Protein AF-A0A967N2H3-F1 (afdb_monomer_lite)

Sequence (321 aa):
SRQEQAAREKEFLSDPNLVSCELEKATISKLDLEKKHRPTFIRRTGRDNREDVKEGEISLANRPFKILLGERPEREFYLHDIEKGFGPYWWGSWSLYSYHMIDDTYYQFATLKGDSKVGARPYKGELGVFRAGKGNRQLEKTEFKGSLKQAGAVAVPVGTFKERSPEAVSECKVPVGDYTPYLLYVTYDNLNICISNNYHTNAQGQSEDEKQTVYGITIRKDQPYVLDFSSKPAVVFDKPGKDKTTFKRVDEIKIAAVLVDPKLDIMIRRLYDTSVKIDREYKDENGKVIDTVKVNKSLDPNVVITRADGQIVAEGVMPFG

Secondary structure (DSSP, 8-state):
-HHHHHHHHHHHHT-TT-EEEE-EEEEGGG----TTT--HHHHHHHHTT--EEEEEEEEETTEEEEEEE-S-TTTSEEEEETTTTB---STTTT-TTSPEEETTEEEEEEEETTTTEEEEEE--S-EEEEEE--TT---S-EEEEEEEEEGGG-EEEESEEETTEEEPBSEEEEESEEEEEEEEEEEETTEEEEEEE--S--TT---GGGPPPP--EEE-SSS-EEE---SPPEEEEPPPPTT-----TT------EEEEETTTTEEEEEEEEEEEEEEEEEE-TTS-EEEEEEEEEE-PPEEEEE-TTS-EEEEEESSB-

Foldseek 3Di:
DVVVVVVVVVVLVPDPQKWKWFWDKDFLVPDPADPVQDDVVSVVCVVVVHGIWIWTWIADPNFIWIWTGHPQLLAQIWTQGPVLRHTADAQRNRHQQAFDDDQNWTKHWDADPVNRMIMIGTDPAAKFKEFEAALPDPFPDKWKWGWKAAPPSYIYTDAHDDRRGHDIDRMDIDGFHFTWACWMWIDGPQKIKIKHAQCFQAPVRDGNVRDDGFSLQGGDRPDYGYDHLNADKDKDKGDPDPVPPDDDPPDDDAIWIFIARRNRNMTIDQIFRNVDWDWDFDADPVRHGPDIDTDTDGPFDKDFDADPVGHTPDIDGPRGD

Radius of gyration: 22.39 Å; chains: 1; bounding box: 58×50×64 Å

pLDDT: mean 91.22, std 7.37, range [58.91, 98.5]

Structure (mmCIF, N/CA/C/O backbone):
data_AF-A0A967N2H3-F1
#
_entry.id   AF-A0A967N2H3-F1
#
loop_
_atom_site.group_PDB
_atom_site.id
_atom_site.type_symbol
_atom_site.label_atom_id
_atom_site.label_alt_id
_atom_site.label_comp_id
_atom_site.label_asym_id
_atom_site.label_entity_id
_atom_site.label_seq_id
_atom_site.pdbx_PDB_ins_code
_atom_site.Cartn_x
_atom_site.Cartn_y
_atom_site.Cartn_z
_atom_site.occupancy
_atom_site.B_iso_or_equiv
_atom_site.auth_seq_id
_atom_site.auth_comp_id
_atom_site.auth_asym_id
_atom_site.auth_atom_id
_atom_site.pdbx_PDB_model_num
ATOM 1 N N . SER A 1 1 ? -25.993 1.384 -6.101 1.00 61.91 1 SER A N 1
ATOM 2 C CA . SER A 1 1 ? -27.193 2.254 -6.125 1.00 61.91 1 SER A CA 1
ATOM 3 C C . SER A 1 1 ? -27.326 3.003 -4.796 1.00 61.91 1 SER A C 1
ATOM 5 O O . SER A 1 1 ? -26.702 2.606 -3.818 1.00 61.91 1 SER A O 1
ATOM 7 N N . ARG A 1 2 ? -28.135 4.075 -4.711 1.00 67.31 2 ARG A N 1
ATOM 8 C CA . ARG A 1 2 ? -28.372 4.812 -3.443 1.00 67.31 2 ARG A CA 1
ATOM 9 C C . ARG A 1 2 ? -28.960 3.915 -2.339 1.00 67.31 2 ARG A C 1
ATOM 11 O O . ARG A 1 2 ? -28.677 4.115 -1.165 1.00 67.31 2 ARG A O 1
ATOM 18 N N . GLN A 1 3 ? -29.734 2.899 -2.728 1.00 65.38 3 GLN A N 1
ATOM 19 C CA . GLN A 1 3 ? -30.301 1.899 -1.817 1.00 65.38 3 GLN A CA 1
ATOM 20 C C . GLN A 1 3 ? -29.234 0.970 -1.220 1.00 65.38 3 GLN A C 1
ATOM 22 O O . GLN A 1 3 ? -29.271 0.698 -0.026 1.00 65.38 3 GLN A O 1
ATOM 27 N N . GLU A 1 4 ? -28.247 0.538 -2.010 1.00 69.94 4 GLU A N 1
ATOM 28 C CA . GLU A 1 4 ? -27.125 -0.270 -1.504 1.00 69.94 4 GLU A CA 1
ATOM 29 C C . GLU A 1 4 ? -26.256 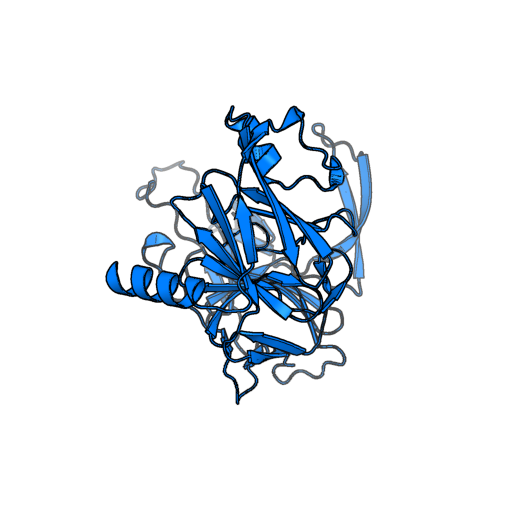0.507 -0.511 1.00 69.94 4 GLU A C 1
ATOM 31 O O . GLU A 1 4 ? -25.793 -0.056 0.476 1.00 69.94 4 GLU A O 1
ATOM 36 N N . GLN A 1 5 ? -26.055 1.808 -0.742 1.00 68.00 5 GLN A N 1
ATOM 37 C CA . GLN A 1 5 ? -25.299 2.660 0.176 1.00 68.00 5 GLN A CA 1
ATOM 38 C C . GLN A 1 5 ? -26.019 2.811 1.523 1.00 68.00 5 GLN A C 1
ATOM 40 O O . GLN A 1 5 ? -25.397 2.633 2.566 1.00 68.00 5 GLN A O 1
ATOM 45 N N . ALA A 1 6 ? -27.336 3.041 1.504 1.00 75.00 6 ALA A N 1
ATOM 46 C CA . ALA A 1 6 ? -28.148 3.119 2.719 1.00 75.00 6 ALA A CA 1
ATOM 47 C C . ALA A 1 6 ? -28.205 1.781 3.481 1.00 75.00 6 ALA A C 1
ATOM 49 O O . ALA A 1 6 ? -28.175 1.762 4.710 1.00 75.00 6 ALA A O 1
ATOM 50 N N . ALA A 1 7 ? -28.257 0.652 2.766 1.00 80.31 7 ALA A N 1
ATOM 51 C CA . ALA A 1 7 ? -28.213 -0.672 3.382 1.00 80.31 7 ALA A CA 1
ATOM 52 C C . ALA A 1 7 ? -26.865 -0.935 4.075 1.00 80.31 7 ALA A C 1
ATOM 54 O O . ALA A 1 7 ? -26.852 -1.388 5.218 1.00 80.31 7 ALA A O 1
ATOM 55 N N . ARG A 1 8 ? -25.746 -0.588 3.422 1.00 78.75 8 ARG A N 1
ATOM 56 C CA . ARG A 1 8 ? -24.396 -0.698 4.002 1.00 78.75 8 ARG A CA 1
ATOM 57 C C . ARG A 1 8 ? -24.217 0.191 5.227 1.00 78.75 8 ARG A C 1
ATOM 59 O O . ARG A 1 8 ? -23.629 -0.248 6.206 1.00 78.75 8 ARG A O 1
ATOM 66 N N . GLU A 1 9 ? -24.738 1.415 5.196 1.00 81.19 9 GLU A N 1
ATOM 67 C CA . GLU A 1 9 ? -24.701 2.313 6.354 1.00 81.19 9 GLU A CA 1
ATOM 68 C C . GLU A 1 9 ? -25.522 1.750 7.521 1.00 81.19 9 GLU A C 1
ATOM 70 O O . GLU A 1 9 ? -25.037 1.702 8.648 1.00 81.19 9 GLU A O 1
ATOM 75 N N . LYS A 1 10 ? -26.733 1.242 7.259 1.00 86.12 10 LYS A N 1
ATOM 76 C CA . LYS A 1 10 ? -27.569 0.607 8.289 1.00 86.12 10 LYS A CA 1
ATOM 77 C C . LYS A 1 10 ? -26.892 -0.622 8.899 1.00 86.12 10 LYS A C 1
ATOM 79 O O . LYS A 1 10 ? -26.923 -0.792 10.114 1.00 86.12 10 LYS A O 1
ATOM 84 N N . GLU A 1 11 ? -26.279 -1.462 8.070 1.00 88.88 11 GLU A N 1
ATOM 85 C CA . GLU A 1 11 ? -25.503 -2.618 8.522 1.00 88.88 11 GLU A CA 1
ATOM 86 C C . GLU A 1 11 ? -24.305 -2.180 9.379 1.00 88.88 11 GLU A C 1
ATOM 88 O O . GLU A 1 11 ? -24.091 -2.730 10.460 1.00 88.88 11 GLU A O 1
ATOM 93 N N . PHE A 1 12 ? -23.567 -1.153 8.944 1.00 90.69 12 PHE A N 1
ATOM 94 C CA . PHE A 1 12 ? -22.448 -0.569 9.685 1.00 90.69 12 PHE A CA 1
ATOM 95 C C . PHE A 1 12 ? -22.871 -0.064 11.066 1.00 90.69 12 PHE A C 1
ATOM 97 O O . PHE A 1 12 ? -22.235 -0.385 12.067 1.00 90.69 12 PHE A O 1
ATOM 104 N N . LEU A 1 13 ? -23.984 0.670 11.118 1.00 91.25 13 LEU A N 1
ATOM 105 C CA . LEU A 1 13 ? -24.550 1.241 12.339 1.00 91.25 13 LEU A CA 1
ATOM 106 C C . LEU A 1 13 ? -25.137 0.199 13.299 1.00 91.25 13 LEU A C 1
ATOM 108 O O . LEU A 1 13 ? -25.256 0.473 14.489 1.00 91.25 13 LEU A O 1
ATOM 112 N N . SER A 1 14 ? -25.513 -0.979 12.799 1.00 92.38 14 SER A N 1
ATOM 113 C CA . SER A 1 14 ? -26.083 -2.058 13.618 1.00 92.38 14 SER A CA 1
ATOM 114 C C . SER A 1 14 ? -25.042 -2.899 14.363 1.00 92.38 14 SER A C 1
ATOM 116 O O . SER A 1 14 ? -25.406 -3.809 15.107 1.00 92.38 14 SER A O 1
ATOM 118 N N . ASP A 1 15 ? -23.750 -2.633 14.156 1.00 94.00 15 ASP A N 1
ATOM 119 C CA . ASP A 1 15 ? -22.685 -3.419 14.764 1.00 94.00 15 ASP A CA 1
ATOM 120 C C . ASP A 1 15 ? -22.555 -3.136 16.273 1.00 94.00 15 ASP A C 1
ATOM 122 O O . ASP A 1 15 ? -22.301 -1.992 16.646 1.00 94.00 15 ASP A O 1
ATOM 126 N N . PRO A 1 16 ? -22.658 -4.144 17.161 1.00 94.56 16 PRO A N 1
ATOM 127 C CA . PRO A 1 16 ? -22.489 -3.934 18.602 1.00 94.56 16 PRO A CA 1
ATOM 128 C C . PRO A 1 16 ? -21.066 -3.514 18.999 1.00 94.56 16 PRO A C 1
ATOM 130 O O . PRO A 1 16 ? -20.882 -2.952 20.073 1.00 94.56 16 PRO A O 1
ATOM 133 N N . ASN A 1 17 ? -20.069 -3.769 18.144 1.00 95.38 17 ASN A N 1
ATOM 134 C CA . ASN A 1 17 ? -18.677 -3.364 18.353 1.00 95.38 17 ASN A CA 1
ATOM 135 C C . ASN A 1 17 ? -18.342 -2.056 17.620 1.00 95.38 17 ASN A C 1
ATOM 137 O O . ASN A 1 17 ? -17.165 -1.726 17.453 1.00 95.38 17 ASN A O 1
ATOM 141 N N . LEU A 1 18 ? -19.357 -1.338 17.129 1.00 97.00 18 LEU A N 1
ATOM 142 C CA . LEU A 1 18 ? -19.179 -0.001 16.591 1.00 97.00 18 LEU A CA 1
ATOM 143 C C . LEU A 1 18 ? -18.769 0.944 17.718 1.00 97.00 18 LEU A C 1
ATOM 145 O O . LEU A 1 18 ? -19.502 1.148 18.683 1.00 97.00 18 LEU A O 1
ATOM 149 N N . VAL A 1 19 ? -17.633 1.594 17.528 1.00 97.62 19 VAL A N 1
ATOM 150 C CA . VAL A 1 19 ? -17.253 2.779 18.290 1.00 97.62 19 VAL A CA 1
ATOM 151 C C . VAL A 1 19 ? -17.311 3.991 17.375 1.00 97.62 19 VAL A C 1
ATOM 153 O O . VAL A 1 19 ? -17.166 3.880 16.156 1.00 97.62 19 VAL A O 1
ATOM 156 N N . SER A 1 20 ? -17.552 5.167 17.941 1.00 97.25 20 SER A N 1
ATOM 157 C CA . SER A 1 20 ? -17.585 6.402 17.163 1.00 97.25 20 SER A CA 1
ATOM 158 C C . SER A 1 20 ? -17.064 7.573 17.968 1.00 97.25 20 SER A C 1
ATOM 160 O O . SER A 1 20 ? -17.217 7.587 19.188 1.00 97.25 20 SER A O 1
ATOM 162 N N . CYS A 1 21 ? -16.535 8.568 17.272 1.00 97.75 21 CYS A N 1
ATOM 163 C CA . CYS A 1 21 ? -16.158 9.848 17.847 1.00 97.75 21 CYS A CA 1
ATOM 164 C C . CYS A 1 21 ? -16.853 10.997 17.116 1.00 97.75 21 CYS A C 1
ATOM 166 O O . CYS A 1 21 ? -17.189 10.887 15.931 1.00 97.75 21 CYS A O 1
ATOM 168 N N . GLU A 1 22 ? -17.090 12.089 17.842 1.00 97.69 22 GLU A N 1
ATOM 169 C CA . GLU A 1 22 ? -17.417 13.373 17.225 1.00 97.69 22 GLU A CA 1
ATOM 170 C C . GLU A 1 22 ? -16.156 13.961 16.604 1.00 97.69 22 GLU A C 1
ATOM 172 O O . GLU A 1 22 ? -15.044 13.758 17.098 1.00 97.69 22 GLU A O 1
ATOM 177 N N . LEU A 1 23 ? -16.353 14.683 15.511 1.00 97.44 23 LEU A N 1
ATOM 178 C CA . LEU A 1 23 ? -15.312 15.443 14.860 1.00 97.44 23 LEU A CA 1
ATOM 179 C C . LEU A 1 23 ? -15.508 16.931 15.124 1.00 97.44 23 LEU A C 1
ATOM 181 O O . LEU A 1 23 ? -16.544 17.506 14.786 1.00 97.44 23 LEU A O 1
ATOM 185 N N . GLU A 1 24 ? -14.469 17.566 15.639 1.00 96.38 24 GLU A N 1
ATOM 186 C CA . GLU A 1 24 ? -14.410 19.001 15.860 1.00 96.38 24 GLU A CA 1
ATOM 187 C C . GLU A 1 24 ? -13.468 19.664 14.863 1.00 96.38 24 GLU A C 1
ATOM 189 O O . GLU A 1 24 ? -12.577 19.044 14.284 1.00 96.38 24 GLU A O 1
ATOM 194 N N . LYS A 1 25 ? -13.683 20.955 14.631 1.00 96.06 25 LYS A N 1
ATOM 195 C CA . LYS A 1 25 ? -12.820 21.745 13.762 1.00 96.06 25 LYS A CA 1
ATOM 196 C C . LYS A 1 25 ? -11.489 22.013 14.470 1.00 96.06 25 LYS A C 1
ATOM 198 O O . LYS A 1 25 ? -11.475 22.622 15.534 1.00 96.06 25 LYS A O 1
ATOM 203 N N . ALA A 1 26 ? -10.383 21.659 13.826 1.00 94.69 26 ALA A N 1
ATOM 204 C CA . ALA A 1 26 ? -9.031 21.884 14.316 1.00 94.69 26 ALA A CA 1
ATOM 205 C C . ALA A 1 26 ? -8.178 22.639 13.296 1.00 94.69 26 ALA A C 1
ATOM 207 O O . ALA A 1 26 ? -8.142 22.307 12.111 1.00 94.69 26 ALA A O 1
ATOM 208 N N . THR A 1 27 ? -7.440 23.638 13.774 1.00 93.50 27 THR A N 1
ATOM 209 C CA . THR A 1 27 ? -6.508 24.405 12.943 1.00 93.50 27 THR A CA 1
ATOM 210 C C . THR A 1 27 ? -5.179 23.662 12.825 1.00 93.50 27 THR A C 1
ATOM 212 O O . THR A 1 27 ? -4.568 23.296 13.829 1.00 93.50 27 THR A O 1
ATOM 215 N N . ILE A 1 28 ? -4.671 23.501 11.601 1.00 90.88 28 ILE A N 1
ATOM 216 C CA . ILE A 1 28 ? -3.455 22.734 11.280 1.00 90.88 28 ILE A CA 1
ATOM 217 C C . ILE A 1 28 ? -2.231 23.183 12.090 1.00 90.88 28 ILE A C 1
ATOM 219 O O . ILE A 1 28 ? -1.395 22.358 12.466 1.00 90.88 28 ILE A O 1
ATOM 223 N N . SER A 1 29 ? -2.100 24.484 12.360 1.00 88.56 29 SER A N 1
ATOM 224 C CA . SER A 1 29 ? -0.987 25.049 13.134 1.00 88.56 29 SER A CA 1
ATOM 225 C C . SER A 1 29 ? -0.998 24.643 14.610 1.00 88.56 29 SER A C 1
ATOM 227 O O . SER A 1 29 ? 0.057 24.668 15.240 1.00 88.56 29 SER A O 1
ATOM 229 N N . LYS A 1 30 ? -2.160 24.241 15.138 1.00 91.12 30 LYS A N 1
ATOM 230 C CA . LYS A 1 30 ? -2.370 23.817 16.529 1.00 91.12 30 LYS A CA 1
ATOM 231 C C . LYS A 1 30 ? -2.353 22.299 16.707 1.00 91.12 30 LYS A C 1
ATOM 233 O O . LYS A 1 30 ? -2.411 21.831 17.838 1.00 91.12 30 LYS A O 1
ATOM 238 N N . LEU A 1 31 ? -2.271 21.533 15.616 1.00 90.12 31 LEU A N 1
ATOM 239 C CA . LEU A 1 31 ? -2.201 20.078 15.690 1.00 90.12 31 LEU A CA 1
ATOM 240 C C . LEU A 1 31 ? -0.903 19.649 16.374 1.00 90.12 31 LEU A C 1
ATOM 242 O O . LEU A 1 31 ? 0.194 19.857 15.841 1.00 90.12 31 LEU A O 1
ATOM 246 N N . ASP A 1 32 ? -1.054 18.992 17.518 1.00 86.75 32 ASP A N 1
ATOM 247 C CA . ASP A 1 32 ? 0.040 18.356 18.242 1.00 86.75 32 ASP A CA 1
ATOM 248 C C . ASP A 1 32 ? 0.454 17.057 17.535 1.00 86.75 32 ASP A C 1
ATOM 250 O O . ASP A 1 32 ? -0.016 15.961 17.838 1.00 86.75 32 ASP A O 1
ATOM 254 N N . LEU A 1 33 ? 1.248 17.219 16.474 1.00 84.38 33 LEU A N 1
ATOM 255 C CA . LEU A 1 33 ? 1.827 16.142 15.678 1.00 84.38 33 LEU A CA 1
ATOM 256 C C . LEU A 1 33 ? 3.284 16.464 15.387 1.00 84.38 33 LEU A C 1
ATOM 258 O O . LEU A 1 33 ? 3.603 17.518 14.815 1.00 84.38 33 LEU A O 1
ATOM 262 N N . GLU A 1 34 ? 4.162 15.503 15.658 1.00 82.62 34 GLU A N 1
ATOM 263 C CA . GLU A 1 34 ? 5.568 15.620 15.302 1.00 82.62 34 GLU A CA 1
ATOM 264 C C . GLU A 1 34 ? 5.745 15.896 13.802 1.00 82.62 34 GLU A C 1
ATOM 266 O O . GLU A 1 34 ? 5.190 15.206 12.939 1.00 82.62 34 GLU A O 1
ATOM 271 N N . LYS A 1 35 ? 6.579 16.888 13.459 1.00 80.88 35 LYS A N 1
ATOM 272 C CA . LYS A 1 35 ? 6.786 17.319 12.062 1.00 80.88 35 LYS A CA 1
ATOM 273 C C . LYS A 1 35 ? 7.189 16.167 11.131 1.00 80.88 35 LYS A C 1
ATOM 275 O O . LYS A 1 35 ? 6.743 16.144 9.985 1.00 80.88 35 LYS A O 1
ATOM 280 N N . LYS A 1 36 ? 7.991 15.208 11.614 1.00 81.88 36 LYS A N 1
ATOM 281 C CA . LYS A 1 36 ? 8.441 14.027 10.846 1.00 81.88 36 LYS A CA 1
ATOM 282 C C . LYS A 1 36 ? 7.341 12.979 10.611 1.00 81.88 36 LYS A C 1
ATOM 284 O O . LYS A 1 36 ? 7.449 12.183 9.679 1.00 81.88 36 LYS A O 1
ATOM 289 N N . HIS A 1 37 ? 6.284 12.981 11.423 1.00 81.50 37 HIS A N 1
ATOM 290 C CA . HIS A 1 37 ? 5.171 12.027 11.347 1.00 81.50 37 HIS A CA 1
ATOM 291 C C . HIS A 1 37 ? 3.866 12.663 10.863 1.00 81.50 37 HIS A C 1
ATOM 293 O O . HIS A 1 37 ? 2.858 11.976 10.721 1.00 81.50 37 HIS A O 1
ATOM 299 N N . ARG A 1 38 ? 3.889 13.957 10.537 1.00 86.38 38 ARG A N 1
ATOM 300 C CA . ARG A 1 38 ? 2.737 14.664 9.987 1.00 86.38 38 ARG A CA 1
ATOM 301 C C . ARG A 1 38 ? 2.321 14.053 8.637 1.00 86.38 38 ARG A C 1
ATOM 303 O O . ARG A 1 38 ? 3.162 13.949 7.736 1.00 86.38 38 ARG A O 1
ATOM 310 N N . PRO A 1 39 ? 1.043 13.673 8.457 1.00 87.94 39 PRO A N 1
ATOM 311 C CA . PRO A 1 39 ? 0.583 13.067 7.215 1.00 87.94 39 PRO A CA 1
ATOM 312 C C . PRO A 1 39 ? 0.685 14.059 6.051 1.00 87.94 39 PRO A C 1
ATOM 314 O O . PRO A 1 39 ? 0.545 15.275 6.204 1.00 87.94 39 PRO A O 1
ATOM 317 N N . THR A 1 40 ? 0.937 13.536 4.852 1.00 86.25 40 THR A N 1
ATOM 318 C CA . THR A 1 40 ? 1.221 14.354 3.664 1.00 86.25 40 THR A CA 1
ATOM 319 C C . THR A 1 40 ? 0.048 15.234 3.251 1.00 86.25 40 THR A C 1
ATOM 321 O O . THR A 1 40 ? 0.279 16.313 2.707 1.00 86.25 40 THR A O 1
ATOM 324 N N . PHE A 1 41 ? -1.201 14.829 3.517 1.00 90.19 41 PHE A N 1
ATOM 325 C CA . PHE A 1 41 ? -2.351 15.673 3.199 1.00 90.19 41 PHE A CA 1
ATOM 326 C C . PHE A 1 41 ? -2.374 16.958 4.015 1.00 90.19 41 PHE A C 1
ATOM 328 O O . PHE A 1 41 ? -2.617 17.985 3.415 1.00 90.19 41 PHE A O 1
ATOM 335 N N . ILE A 1 42 ? -1.961 16.961 5.283 1.00 89.44 42 ILE A N 1
ATOM 336 C CA . ILE A 1 42 ? -1.878 18.198 6.076 1.00 89.44 42 ILE A CA 1
ATOM 337 C C . ILE A 1 42 ? -0.919 19.208 5.427 1.00 89.44 42 ILE A C 1
ATOM 339 O O . ILE A 1 42 ? -1.177 20.409 5.411 1.00 89.44 42 ILE A O 1
ATOM 343 N N . ARG A 1 43 ? 0.178 18.727 4.822 1.00 83.50 43 ARG A N 1
ATOM 344 C CA . ARG A 1 43 ? 1.097 19.585 4.053 1.00 83.50 43 ARG A CA 1
ATOM 345 C C . ARG A 1 43 ? 0.472 20.098 2.751 1.00 83.50 43 ARG A C 1
ATOM 347 O O . ARG A 1 43 ? 0.836 21.184 2.319 1.00 83.50 43 ARG A O 1
ATOM 354 N N . ARG A 1 44 ? -0.415 19.322 2.114 1.00 85.12 44 ARG A N 1
ATOM 355 C CA . ARG A 1 44 ? -1.140 19.716 0.891 1.00 85.12 44 ARG A CA 1
ATOM 356 C C . ARG A 1 44 ? -2.257 20.708 1.203 1.00 85.12 44 ARG A C 1
ATOM 358 O O . ARG A 1 44 ? -2.295 21.750 0.575 1.00 85.12 44 ARG A O 1
ATOM 365 N N . THR A 1 45 ? -3.054 20.449 2.235 1.00 83.81 45 THR A N 1
ATOM 366 C CA . THR A 1 45 ? -4.110 21.336 2.734 1.00 83.81 45 THR A CA 1
ATOM 367 C C . THR A 1 45 ? -3.568 22.746 2.979 1.00 83.81 45 THR A C 1
ATOM 369 O O . THR A 1 45 ? -4.118 23.702 2.446 1.00 83.81 45 THR A O 1
ATOM 372 N N . GLY A 1 46 ? -2.403 22.872 3.630 1.00 77.31 46 GLY A N 1
ATOM 373 C CA . GLY A 1 46 ? -1.750 24.174 3.804 1.00 77.31 46 GLY A CA 1
ATOM 374 C C . GLY A 1 46 ? -1.271 24.846 2.504 1.00 77.31 46 GLY A C 1
ATOM 375 O O . GLY A 1 46 ? -1.243 26.068 2.438 1.00 77.31 46 GLY A O 1
ATOM 376 N N . ARG A 1 47 ? -0.915 24.087 1.454 1.00 79.44 47 ARG A N 1
ATOM 377 C CA . ARG A 1 47 ? -0.594 24.648 0.121 1.00 79.44 47 ARG A CA 1
ATOM 378 C C . ARG A 1 47 ? -1.841 25.103 -0.633 1.00 79.44 47 ARG A C 1
ATOM 380 O O . ARG A 1 47 ? -1.754 26.029 -1.427 1.00 79.44 47 ARG A O 1
ATOM 387 N N . ASP A 1 48 ? -2.976 24.467 -0.362 1.00 84.81 48 ASP A N 1
ATOM 388 C CA . ASP A 1 48 ? -4.279 24.826 -0.922 1.00 84.81 48 ASP A CA 1
ATOM 389 C C . ASP A 1 48 ? -4.922 26.016 -0.177 1.00 84.81 48 ASP A C 1
ATOM 391 O O . ASP A 1 48 ? -6.106 26.285 -0.365 1.00 84.81 48 ASP A O 1
ATOM 395 N N . ASN A 1 49 ? -4.176 26.706 0.700 1.00 82.50 49 ASN A N 1
ATOM 396 C CA . ASN A 1 49 ? -4.663 27.772 1.587 1.00 82.50 49 ASN A CA 1
ATOM 397 C C . ASN A 1 49 ? -5.846 27.352 2.480 1.00 82.50 49 ASN A C 1
ATOM 399 O O . ASN A 1 49 ? -6.646 28.185 2.902 1.00 82.50 49 ASN A O 1
ATOM 403 N N . ARG A 1 50 ? -5.961 26.054 2.783 1.00 88.44 50 ARG A N 1
ATOM 404 C CA . ARG A 1 50 ? -6.896 25.529 3.780 1.00 88.44 50 ARG A CA 1
ATOM 405 C C . ARG A 1 50 ? -6.158 25.409 5.113 1.00 88.44 50 ARG A C 1
ATOM 407 O O . ARG A 1 50 ? -5.104 24.778 5.194 1.00 88.44 50 ARG A O 1
ATOM 414 N N . GLU A 1 51 ? -6.711 26.011 6.159 1.00 89.75 51 GLU A N 1
ATOM 415 C CA . GLU A 1 51 ? -6.075 26.056 7.487 1.00 89.75 51 GLU A CA 1
ATOM 416 C C . GLU A 1 51 ? -6.649 25.038 8.469 1.00 89.75 51 GLU A C 1
ATOM 418 O O . GLU A 1 51 ? -6.047 24.776 9.512 1.00 89.75 51 GLU A O 1
ATOM 423 N N . ASP A 1 52 ? -7.788 24.444 8.127 1.00 92.75 52 ASP A N 1
ATOM 424 C CA . ASP A 1 52 ? -8.583 23.646 9.042 1.00 92.75 52 ASP A CA 1
ATOM 425 C C . ASP A 1 52 ? -8.756 22.212 8.549 1.00 92.75 52 ASP A C 1
ATOM 427 O O . ASP A 1 52 ? -8.858 21.932 7.353 1.00 92.75 52 ASP A O 1
ATOM 431 N N . VAL A 1 53 ? -8.819 21.303 9.512 1.00 94.81 53 VAL A N 1
ATOM 432 C CA . VAL A 1 53 ? -9.233 19.913 9.349 1.00 94.81 53 VAL A CA 1
ATOM 433 C C . VAL A 1 53 ? -10.233 19.569 10.443 1.00 94.81 53 VAL A C 1
ATOM 435 O O . VAL A 1 53 ? -10.486 20.360 11.349 1.00 94.81 53 VAL A O 1
ATOM 438 N N . LYS A 1 54 ? -10.820 18.384 10.360 1.00 96.00 54 LYS A N 1
ATOM 439 C CA . LYS A 1 54 ? -11.608 17.812 11.442 1.00 96.00 54 LYS A CA 1
ATOM 440 C C . LYS A 1 54 ? -10.734 16.883 12.276 1.00 96.00 54 LYS A C 1
ATOM 442 O O . LYS A 1 54 ? -9.969 16.110 11.698 1.00 96.00 54 LYS A O 1
ATOM 447 N N . GLU A 1 55 ? -10.856 16.926 13.596 1.00 96.81 55 GLU A N 1
ATOM 448 C CA . GLU A 1 55 ? -10.187 15.993 14.502 1.00 96.81 55 GLU A CA 1
ATOM 449 C C . GLU A 1 55 ? -11.147 15.385 15.522 1.00 96.81 55 GLU A C 1
ATOM 451 O O . GLU A 1 55 ? -12.164 15.980 15.860 1.00 96.81 55 GLU A O 1
ATOM 456 N N . GLY A 1 56 ? -10.823 14.194 16.011 1.00 97.31 56 GLY A N 1
ATOM 457 C CA . GLY A 1 56 ? -11.558 13.537 17.087 1.00 97.31 56 GLY A CA 1
ATOM 458 C C . GLY A 1 56 ? -10.746 12.391 17.675 1.00 97.31 56 GLY A C 1
ATOM 459 O O . GLY A 1 56 ? -9.798 11.917 17.050 1.00 97.31 56 GLY A O 1
ATOM 460 N N . GLU A 1 57 ? -11.112 11.928 18.865 1.00 98.06 57 GLU A N 1
ATOM 461 C CA . GLU A 1 57 ? -10.447 10.802 19.528 1.00 98.06 57 GLU A CA 1
ATOM 462 C C . GLU A 1 57 ? -11.366 9.581 19.575 1.00 98.06 57 GLU A C 1
ATOM 464 O O . GLU A 1 57 ? -12.539 9.691 19.922 1.00 98.06 57 GLU A O 1
ATOM 469 N N . ILE A 1 58 ? -10.838 8.413 19.212 1.00 98.12 58 ILE A N 1
ATOM 470 C CA . ILE A 1 58 ? -11.561 7.142 19.200 1.00 98.12 58 ILE A CA 1
ATOM 471 C C . ILE A 1 58 ? -10.736 6.063 19.900 1.00 98.12 58 ILE A C 1
ATOM 473 O O . ILE A 1 58 ? -9.527 5.973 19.701 1.00 98.12 58 ILE A O 1
ATOM 477 N N . SER A 1 59 ? -11.375 5.209 20.696 1.00 97.81 59 SER A N 1
ATOM 478 C CA . SER A 1 59 ? -10.703 4.066 21.323 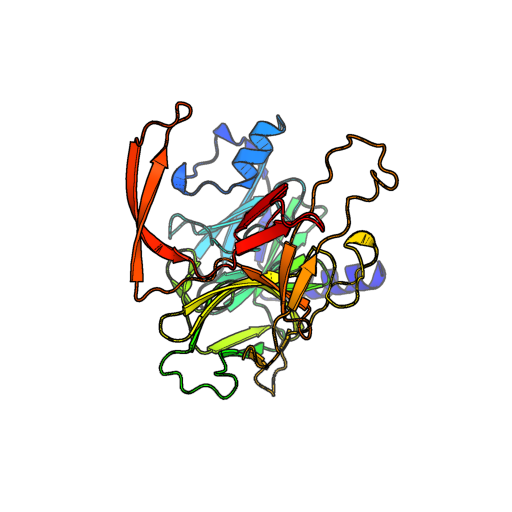1.00 97.81 59 SER A CA 1
ATOM 479 C C . SER A 1 59 ? -10.889 2.809 20.476 1.00 97.81 59 SER A C 1
ATOM 481 O O . SER A 1 59 ? -12.018 2.391 20.228 1.00 97.81 59 SER A O 1
ATOM 483 N N . LEU A 1 60 ? -9.791 2.189 20.042 1.00 97.06 60 LEU A N 1
ATOM 484 C CA . LEU A 1 60 ? -9.780 0.943 19.264 1.00 97.06 60 LEU A CA 1
ATOM 485 C C . LEU A 1 60 ? -8.771 -0.017 19.885 1.00 97.06 60 LEU A C 1
ATOM 487 O O . LEU A 1 60 ? -7.750 0.429 20.393 1.00 97.06 60 LEU A O 1
ATOM 491 N N . ALA A 1 61 ? -9.034 -1.326 19.864 1.00 94.69 61 ALA A N 1
ATOM 492 C CA . ALA A 1 61 ? -8.119 -2.323 20.439 1.00 94.69 61 ALA A CA 1
ATOM 493 C C . ALA A 1 61 ? -7.604 -1.953 21.857 1.00 94.69 61 ALA A C 1
ATOM 495 O O . ALA A 1 61 ? -6.435 -2.151 22.174 1.00 94.69 61 ALA A O 1
ATOM 496 N N . ASN A 1 62 ? -8.484 -1.392 22.698 1.00 94.62 62 ASN A N 1
ATOM 497 C CA . ASN A 1 62 ? -8.191 -0.919 24.059 1.00 94.62 62 ASN A CA 1
ATOM 498 C C . ASN A 1 62 ? -7.157 0.219 24.177 1.00 94.62 62 ASN A C 1
ATOM 500 O O . ASN A 1 62 ? -6.610 0.404 25.260 1.00 94.62 62 ASN A O 1
ATOM 504 N N . ARG A 1 63 ? -6.918 1.002 23.116 1.00 96.50 63 ARG A N 1
ATOM 505 C CA . ARG A 1 63 ? -6.045 2.185 23.162 1.00 96.50 63 ARG A CA 1
ATOM 506 C C . ARG A 1 63 ? -6.607 3.390 22.395 1.00 96.50 63 ARG A C 1
ATOM 508 O O . ARG A 1 63 ? -7.436 3.204 21.495 1.00 96.50 63 ARG A O 1
ATOM 515 N N . PRO A 1 64 ? -6.214 4.626 22.751 1.00 97.75 64 PRO A N 1
ATOM 516 C CA . PRO A 1 64 ? -6.732 5.835 22.125 1.00 97.75 64 PRO A CA 1
ATOM 517 C C . PRO A 1 64 ? -6.031 6.151 20.796 1.00 97.75 64 PRO A C 1
ATOM 519 O O . PRO A 1 64 ? -4.811 6.046 20.646 1.00 97.75 64 PRO A O 1
ATOM 522 N N . PHE A 1 65 ? -6.824 6.590 19.823 1.00 97.94 65 PHE A N 1
ATOM 523 C CA . PHE A 1 65 ? -6.373 7.056 18.520 1.00 97.94 65 PHE A CA 1
ATOM 524 C C . PHE A 1 65 ? -6.929 8.443 18.236 1.00 97.94 65 PHE A C 1
ATOM 526 O O . PHE A 1 65 ? -8.119 8.694 18.414 1.00 97.94 65 PHE A O 1
ATOM 533 N N . LYS A 1 66 ? -6.090 9.316 17.684 1.00 97.25 66 LYS A N 1
ATOM 534 C CA . LYS A 1 66 ? -6.525 10.591 17.117 1.00 97.25 66 LYS A CA 1
ATOM 535 C C . LYS A 1 66 ? -6.834 10.407 15.634 1.00 97.25 66 LYS A C 1
ATOM 537 O O . LYS A 1 66 ? -5.988 9.957 14.862 1.00 97.25 66 LYS A O 1
ATOM 542 N N . ILE A 1 67 ? -8.040 10.774 15.231 1.00 97.38 67 ILE A N 1
ATOM 543 C CA . ILE A 1 67 ? -8.463 10.849 13.837 1.00 97.38 67 ILE A CA 1
ATOM 544 C C . ILE A 1 67 ? -8.254 12.272 13.342 1.00 97.38 67 ILE A C 1
ATOM 546 O O . ILE A 1 67 ? -8.652 13.219 14.011 1.00 97.38 67 ILE A O 1
ATOM 550 N N . LEU A 1 68 ? -7.692 12.411 12.142 1.00 96.62 68 LEU A N 1
ATOM 551 C CA . LEU A 1 68 ? -7.762 13.640 11.354 1.00 96.62 68 LEU A CA 1
ATOM 552 C C . LEU A 1 68 ? -8.482 13.347 10.044 1.00 96.62 68 LEU A C 1
ATOM 554 O O . LEU A 1 68 ? -8.172 12.358 9.374 1.00 96.62 68 LEU A O 1
ATOM 558 N N . LEU A 1 69 ? -9.404 14.223 9.666 1.00 96.19 69 LEU A N 1
ATOM 559 C CA . LEU A 1 69 ? -10.207 14.090 8.459 1.00 96.19 69 LEU A CA 1
ATOM 560 C C . LEU A 1 69 ? -10.266 15.427 7.709 1.00 96.19 69 LEU A C 1
ATOM 562 O O . LEU A 1 69 ? -10.624 16.460 8.272 1.00 96.19 69 LEU A O 1
ATOM 566 N N . GLY A 1 70 ? -9.895 15.411 6.434 1.00 94.19 70 GLY A N 1
ATOM 567 C CA . GLY A 1 70 ? -10.075 16.526 5.509 1.00 94.19 70 GLY A CA 1
ATOM 568 C C . GLY A 1 70 ? -11.426 16.486 4.793 1.00 94.19 70 GLY A C 1
ATOM 569 O O . GLY A 1 70 ? -12.349 15.778 5.187 1.00 94.19 70 GLY A O 1
ATOM 570 N N . GLU A 1 71 ? -11.535 17.240 3.705 1.00 91.50 71 GLU A N 1
ATOM 571 C CA . GLU A 1 71 ? -12.753 17.336 2.886 1.00 91.50 71 GLU A CA 1
ATOM 572 C C . GLU A 1 71 ? -12.915 16.148 1.934 1.00 91.50 71 GLU A C 1
ATOM 574 O O . GLU A 1 71 ? -13.997 15.922 1.397 1.00 91.50 71 GLU A O 1
ATOM 579 N N . ARG A 1 72 ? -11.830 15.402 1.692 1.00 91.44 72 ARG A N 1
ATOM 580 C CA . ARG A 1 72 ? -11.808 14.226 0.814 1.00 91.44 72 ARG A CA 1
ATOM 581 C C . ARG A 1 72 ? -11.467 12.971 1.620 1.00 91.44 72 ARG A C 1
ATOM 583 O O . ARG A 1 72 ? -10.293 12.585 1.644 1.00 91.44 72 ARG A O 1
ATOM 590 N N . PRO A 1 73 ? -12.441 12.325 2.293 1.00 92.56 73 PRO A N 1
ATOM 591 C CA . PRO A 1 73 ? -12.206 11.156 3.148 1.00 92.56 73 PRO A CA 1
ATOM 592 C C . PRO A 1 73 ? -11.438 10.018 2.469 1.00 92.56 73 PRO A C 1
ATOM 594 O O . PRO A 1 73 ? -10.730 9.262 3.128 1.00 92.56 73 PRO A O 1
ATOM 597 N N . GLU A 1 74 ? -11.519 9.909 1.144 1.00 91.31 74 GLU A N 1
ATOM 598 C CA . GLU A 1 74 ? -10.813 8.906 0.353 1.00 91.31 74 GLU A CA 1
ATOM 599 C C . GLU A 1 74 ? -9.304 9.187 0.174 1.00 91.31 74 GLU A C 1
ATOM 601 O O . GLU A 1 74 ? -8.582 8.358 -0.383 1.00 91.31 74 GLU A O 1
ATOM 606 N N . ARG A 1 75 ? -8.800 10.353 0.615 1.00 91.75 75 ARG A N 1
ATOM 607 C CA . ARG A 1 75 ? -7.382 10.771 0.462 1.00 91.75 75 ARG A CA 1
ATOM 608 C C . ARG A 1 75 ? -6.816 11.607 1.614 1.00 91.75 75 ARG A C 1
ATOM 610 O O . ARG A 1 75 ? -5.613 11.894 1.612 1.00 91.75 75 ARG A O 1
ATOM 617 N N . GLU A 1 76 ? -7.677 12.074 2.509 1.00 94.25 76 GLU A N 1
ATOM 618 C CA . GLU A 1 76 ? -7.387 13.026 3.581 1.00 94.25 76 GLU A CA 1
ATOM 619 C C . GLU A 1 76 ? -7.832 12.460 4.936 1.00 94.25 76 GLU A C 1
ATOM 621 O O . GLU A 1 76 ? -8.492 13.131 5.716 1.00 94.25 76 GLU A O 1
ATOM 626 N N . PHE A 1 77 ? -7.489 11.204 5.211 1.00 95.88 77 PHE A N 1
ATOM 627 C CA . PHE A 1 77 ? -7.685 10.562 6.509 1.00 95.88 77 PHE A CA 1
ATOM 628 C C . PHE A 1 77 ? -6.338 10.284 7.183 1.00 95.88 77 PHE A C 1
ATOM 630 O O . PHE A 1 77 ? -5.342 9.996 6.518 1.00 95.88 77 PHE A O 1
ATOM 637 N N . TYR A 1 78 ? -6.277 10.370 8.508 1.00 96.69 78 TYR A N 1
ATOM 638 C CA . TYR A 1 78 ? -5.137 9.903 9.291 1.00 96.69 78 TYR A CA 1
ATOM 639 C C . TYR A 1 78 ? -5.616 9.301 10.601 1.00 96.69 78 TYR A C 1
ATOM 641 O O . TYR A 1 78 ? -6.354 9.945 11.342 1.00 96.69 78 TYR A O 1
ATOM 649 N N . LEU A 1 79 ? -5.142 8.091 10.884 1.00 96.69 79 LEU A N 1
ATOM 650 C CA . LEU A 1 79 ? -5.339 7.403 12.150 1.00 96.69 79 LEU A CA 1
ATOM 651 C C . LEU A 1 79 ? -4.018 7.432 12.924 1.00 96.69 79 LEU A C 1
ATOM 653 O O . LEU A 1 79 ? -3.080 6.713 12.588 1.00 96.69 79 LEU A O 1
ATOM 657 N N . HIS A 1 80 ? -3.919 8.301 13.919 1.00 96.06 80 HIS A N 1
ATOM 658 C CA . HIS A 1 80 ? -2.739 8.446 14.758 1.00 96.06 80 HIS A CA 1
ATOM 659 C C . HIS A 1 80 ? -2.897 7.629 16.035 1.00 96.06 80 HIS A C 1
ATOM 661 O O . HIS A 1 80 ? -3.821 7.870 16.806 1.00 96.06 80 HIS A O 1
ATOM 667 N N . ASP A 1 81 ? -1.994 6.684 16.261 1.00 95.44 81 ASP A N 1
ATOM 668 C CA . ASP A 1 81 ? -1.922 5.931 17.508 1.00 95.44 81 ASP A CA 1
ATOM 669 C C . ASP A 1 81 ? -1.255 6.814 18.573 1.00 95.44 81 ASP A C 1
ATOM 671 O O . ASP A 1 81 ? -0.073 7.144 18.439 1.00 95.44 81 ASP A O 1
ATOM 675 N N . ILE A 1 82 ? -2.024 7.258 19.576 1.00 95.31 82 ILE A N 1
ATOM 676 C CA . ILE A 1 82 ? -1.546 8.218 20.587 1.00 95.31 82 ILE A CA 1
ATOM 677 C C . ILE A 1 82 ? -0.475 7.570 21.470 1.00 95.31 82 ILE A C 1
ATOM 679 O O . ILE A 1 82 ? 0.518 8.215 21.798 1.00 95.31 82 ILE A O 1
ATOM 683 N N . GLU A 1 83 ? -0.630 6.288 21.804 1.00 94.12 83 GLU A N 1
ATOM 684 C CA . GLU A 1 83 ? 0.339 5.560 22.630 1.00 94.12 83 GLU A CA 1
ATOM 685 C C . GLU A 1 83 ? 1.653 5.313 21.885 1.00 94.12 83 GLU A C 1
ATOM 687 O O . GLU A 1 83 ? 2.730 5.432 22.469 1.00 94.12 83 GLU A O 1
ATOM 692 N N . LYS A 1 84 ? 1.588 4.990 20.585 1.00 91.81 84 LYS A N 1
ATOM 693 C CA . LYS A 1 84 ? 2.791 4.749 19.767 1.00 91.81 84 LYS A CA 1
ATOM 694 C C . LYS A 1 84 ? 3.420 6.029 19.209 1.00 91.81 84 LYS A C 1
ATOM 696 O O . LYS A 1 84 ? 4.565 5.993 18.761 1.00 91.81 84 LYS A O 1
ATOM 701 N N . GLY A 1 85 ? 2.695 7.148 19.194 1.00 92.38 85 GLY A N 1
ATOM 702 C CA . GLY A 1 85 ? 3.176 8.440 18.693 1.00 92.38 85 GLY A CA 1
ATOM 703 C C . GLY A 1 85 ? 3.283 8.534 17.165 1.00 92.38 85 GLY A C 1
ATOM 704 O O . GLY A 1 85 ? 3.905 9.456 16.632 1.00 92.38 85 GLY A O 1
ATOM 705 N N . PHE A 1 86 ? 2.672 7.614 16.414 1.00 91.88 86 PHE A N 1
ATOM 706 C CA . PHE A 1 86 ? 2.662 7.649 14.949 1.00 91.88 86 PHE A CA 1
ATOM 707 C C . PHE A 1 86 ? 1.417 6.981 14.357 1.00 91.88 86 PHE A C 1
ATOM 709 O O . PHE A 1 86 ? 0.744 6.181 14.993 1.00 91.88 86 PHE A O 1
ATOM 716 N N . GLY A 1 87 ? 1.110 7.304 13.101 1.00 92.44 87 GLY A N 1
ATOM 717 C CA . GLY A 1 87 ? 0.096 6.608 12.310 1.00 92.44 87 GLY A CA 1
ATOM 718 C C . GLY A 1 87 ? 0.704 5.678 11.253 1.00 92.44 87 GLY A C 1
ATOM 719 O O . GLY A 1 87 ? 1.902 5.773 10.941 1.00 92.44 87 GLY A O 1
ATOM 720 N N . PRO A 1 88 ? -0.117 4.797 10.659 1.00 92.94 88 PRO A N 1
ATOM 721 C CA . PRO A 1 88 ? 0.336 3.831 9.677 1.00 92.94 88 PRO A CA 1
ATOM 722 C C . PRO A 1 88 ? 0.809 4.506 8.381 1.00 92.94 88 PRO A C 1
ATOM 724 O O . PRO A 1 88 ? 0.278 5.521 7.922 1.00 92.94 88 PRO A O 1
ATOM 727 N N . TYR A 1 89 ? 1.817 3.910 7.757 1.00 92.69 89 TYR A N 1
ATOM 728 C CA . TYR A 1 89 ? 2.484 4.379 6.553 1.00 92.69 89 TYR A CA 1
ATOM 729 C C . TYR A 1 89 ? 2.558 3.264 5.513 1.00 92.69 89 TYR A C 1
ATOM 731 O O . TYR A 1 89 ? 3.475 2.444 5.493 1.00 92.69 89 TYR A O 1
ATOM 739 N N . TRP A 1 90 ? 1.556 3.250 4.643 1.00 94.69 90 TRP A N 1
ATOM 740 C CA . TRP A 1 90 ? 1.433 2.343 3.509 1.00 94.69 90 TRP A CA 1
ATOM 741 C C . TRP A 1 90 ? 0.457 2.947 2.493 1.00 94.69 90 TRP A C 1
ATOM 743 O O . TRP A 1 90 ? -0.296 3.866 2.818 1.00 94.69 90 TRP A O 1
ATOM 753 N N . TRP A 1 91 ? 0.474 2.467 1.248 1.00 93.75 91 TRP A N 1
ATOM 754 C CA . TRP A 1 91 ? -0.370 3.030 0.193 1.00 93.75 91 TRP A CA 1
ATOM 755 C C . TRP A 1 91 ? -1.849 2.729 0.422 1.00 93.75 91 TRP A C 1
ATOM 757 O O . TRP A 1 91 ? -2.304 1.613 0.217 1.00 93.75 91 TRP A O 1
ATOM 767 N N . GLY A 1 92 ? -2.596 3.748 0.849 1.00 94.38 92 GLY A N 1
ATOM 768 C CA . GLY A 1 92 ? -4.004 3.622 1.231 1.00 94.38 92 GLY A CA 1
ATOM 769 C C . GLY A 1 92 ? -4.289 3.926 2.700 1.00 94.38 92 GLY A C 1
ATOM 770 O O . GLY A 1 92 ? -5.462 4.076 3.043 1.00 94.38 92 GLY A O 1
ATOM 771 N N . SER A 1 93 ? -3.258 4.125 3.534 1.00 94.88 93 SER A N 1
ATOM 772 C CA . SER A 1 93 ? -3.430 4.501 4.948 1.00 94.88 93 SER A CA 1
ATOM 773 C C . SER A 1 93 ? -4.074 5.879 5.151 1.00 94.88 93 SER A C 1
ATOM 775 O O . SER A 1 93 ? -4.516 6.207 6.247 1.00 94.88 93 SER A O 1
ATOM 777 N N . TRP A 1 94 ? -4.155 6.678 4.085 1.00 93.50 94 TRP A N 1
ATOM 778 C CA . TRP A 1 94 ? -4.776 8.003 4.046 1.00 93.50 94 TRP A CA 1
ATOM 779 C C . TRP A 1 94 ? -6.223 8.016 3.542 1.00 93.50 94 TRP A C 1
ATOM 781 O O . TRP A 1 94 ? -6.777 9.089 3.314 1.00 93.50 94 TRP A O 1
ATOM 791 N N . SER A 1 95 ? -6.823 6.848 3.322 1.00 95.25 95 SER A N 1
ATOM 792 C CA . SER A 1 95 ? -8.238 6.725 2.975 1.00 95.25 95 SER A CA 1
ATOM 793 C C . SER A 1 95 ? -9.009 6.188 4.172 1.00 95.25 95 SER A C 1
ATOM 795 O O . SER A 1 95 ? -8.655 5.147 4.732 1.00 95.25 95 SER A O 1
ATOM 797 N N . LEU A 1 96 ? -10.087 6.877 4.538 1.00 95.62 96 LEU A N 1
ATOM 798 C CA . LEU A 1 96 ? -11.037 6.430 5.553 1.00 95.62 96 LEU A CA 1
ATOM 799 C C . LEU A 1 96 ? -11.628 5.064 5.180 1.00 95.62 96 LEU A C 1
ATOM 801 O O . LEU A 1 96 ? -11.808 4.204 6.031 1.00 95.62 96 LEU A O 1
ATOM 805 N N . TYR A 1 97 ? -11.885 4.848 3.891 1.00 93.88 97 TYR A N 1
ATOM 806 C CA . TYR A 1 97 ? -12.587 3.665 3.394 1.00 93.88 97 TYR A CA 1
ATOM 807 C C . TYR A 1 97 ? -11.688 2.437 3.210 1.00 93.88 97 TYR A C 1
ATOM 809 O O . TYR A 1 97 ? -12.174 1.376 2.825 1.00 93.88 97 TYR A O 1
ATOM 817 N N . SER A 1 98 ? -10.384 2.567 3.455 1.00 96.69 98 SER A N 1
ATOM 818 C CA . SER A 1 98 ? -9.468 1.429 3.468 1.00 96.69 98 SER A CA 1
ATOM 819 C C . SER A 1 98 ? -9.685 0.535 4.689 1.00 96.69 98 SER A C 1
ATOM 821 O O . SER A 1 98 ? -10.160 0.976 5.734 1.00 96.69 98 SER A O 1
ATOM 823 N N . TYR A 1 99 ? -9.258 -0.721 4.581 1.00 97.00 99 TYR A N 1
ATOM 824 C CA . TYR A 1 99 ? -9.095 -1.591 5.738 1.00 97.00 99 TYR A CA 1
ATOM 825 C C . TYR A 1 99 ? -7.802 -1.224 6.465 1.00 97.00 99 TYR A C 1
ATOM 827 O O . TYR A 1 99 ? -6.719 -1.293 5.882 1.00 97.00 99 TYR A O 1
ATOM 835 N N . HIS A 1 100 ? -7.900 -0.857 7.740 1.00 96.44 100 HIS A N 1
ATOM 836 C CA . HIS A 1 100 ? -6.733 -0.519 8.558 1.00 96.44 100 HIS A CA 1
ATOM 837 C C . HIS A 1 100 ? -6.419 -1.670 9.499 1.00 96.44 100 HIS A C 1
ATOM 839 O O . HIS A 1 100 ? -7.280 -2.084 10.267 1.00 96.44 100 HIS A O 1
ATOM 845 N N . MET A 1 101 ? -5.198 -2.195 9.438 1.00 95.25 101 MET A N 1
ATOM 846 C CA . MET A 1 101 ? -4.748 -3.206 10.390 1.00 95.25 101 MET A CA 1
ATOM 847 C C . MET A 1 101 ? -4.340 -2.523 11.694 1.00 95.25 101 MET A C 1
ATOM 849 O O . MET A 1 101 ? -3.471 -1.649 11.689 1.00 95.25 101 MET A O 1
ATOM 853 N N . ILE A 1 102 ? -4.955 -2.932 12.798 1.00 94.19 102 ILE A N 1
ATOM 854 C CA . ILE A 1 102 ? -4.572 -2.534 14.149 1.00 94.19 102 ILE A CA 1
ATOM 855 C C . ILE A 1 102 ? -4.280 -3.822 14.906 1.00 94.19 102 ILE A C 1
ATOM 857 O O . ILE A 1 102 ? -5.173 -4.643 15.119 1.00 94.19 102 ILE A O 1
ATOM 861 N N . ASP A 1 103 ? -3.009 -3.988 15.258 1.00 90.12 103 ASP A N 1
ATOM 862 C CA . ASP A 1 103 ? -2.448 -5.233 15.777 1.00 90.12 103 ASP A CA 1
ATOM 863 C C . ASP A 1 103 ? -2.683 -6.366 14.758 1.00 90.12 103 ASP A C 1
ATOM 865 O O . ASP A 1 103 ? -2.092 -6.305 13.681 1.00 90.12 103 ASP A O 1
ATOM 869 N N . ASP A 1 104 ? -3.589 -7.312 15.018 1.00 90.62 104 ASP A N 1
ATOM 870 C CA . ASP A 1 104 ? -3.914 -8.419 14.096 1.00 90.62 104 ASP A CA 1
ATOM 871 C C . ASP A 1 104 ? -5.357 -8.372 13.560 1.00 90.62 104 ASP A C 1
ATOM 873 O O . ASP A 1 104 ? -5.878 -9.354 13.027 1.00 90.62 104 ASP A O 1
ATOM 877 N N . THR A 1 105 ? -6.045 -7.238 13.725 1.00 94.88 105 THR A N 1
ATOM 878 C CA . THR A 1 105 ? -7.442 -7.070 13.307 1.00 94.88 105 THR A CA 1
ATOM 879 C C . THR A 1 105 ? -7.579 -5.962 12.271 1.00 94.88 105 THR A C 1
ATOM 881 O O . THR A 1 105 ? -7.131 -4.834 12.478 1.00 94.88 105 THR A O 1
ATOM 884 N N . TYR A 1 106 ? -8.257 -6.261 11.161 1.00 97.19 106 TYR A N 1
ATOM 885 C CA . TYR A 1 106 ? -8.684 -5.235 10.215 1.00 97.19 106 TYR A CA 1
ATOM 886 C C . TYR A 1 106 ? -9.863 -4.451 10.788 1.00 97.19 106 TYR A C 1
ATOM 888 O O . TYR A 1 106 ? -10.829 -5.040 11.263 1.00 97.19 106 TYR A O 1
ATOM 896 N N . TYR A 1 107 ? -9.816 -3.132 10.675 1.00 97.62 107 TYR A N 1
ATOM 897 C CA . TYR A 1 107 ? -10.898 -2.219 11.017 1.00 97.62 107 TYR A CA 1
ATOM 898 C C . TYR A 1 107 ? -11.431 -1.532 9.764 1.00 97.62 107 TYR A C 1
ATOM 900 O O . TYR A 1 107 ? -10.682 -1.209 8.838 1.00 97.62 107 TYR A O 1
ATOM 908 N N . GLN A 1 108 ? -12.740 -1.302 9.759 1.00 96.81 108 GLN A N 1
ATOM 909 C CA . GLN A 1 108 ? -13.441 -0.489 8.773 1.00 96.81 108 GLN A CA 1
ATOM 910 C C . GLN A 1 108 ? -13.860 0.823 9.416 1.00 96.81 108 GLN A C 1
ATOM 912 O O . GLN A 1 108 ? -14.331 0.820 10.554 1.00 96.81 108 GLN A O 1
ATOM 917 N N . PHE A 1 109 ? -13.762 1.912 8.661 1.00 96.50 109 PHE A N 1
ATOM 918 C CA . PHE A 1 109 ? -14.221 3.224 9.090 1.00 96.50 109 PHE A CA 1
ATOM 919 C C . PHE A 1 109 ? -15.262 3.771 8.116 1.00 96.50 109 PHE A C 1
ATOM 921 O O . PHE A 1 109 ? -15.265 3.448 6.926 1.00 96.50 109 PHE A O 1
ATOM 928 N N . ALA A 1 110 ? -16.145 4.616 8.633 1.00 94.44 110 ALA A N 1
ATOM 929 C CA . ALA A 1 110 ? -17.132 5.336 7.846 1.00 94.44 110 ALA A CA 1
ATOM 930 C C . ALA A 1 110 ? -17.398 6.705 8.469 1.00 94.44 110 ALA A C 1
ATOM 932 O O . ALA A 1 110 ? -17.291 6.877 9.687 1.00 94.44 110 ALA A O 1
ATOM 933 N N . THR A 1 111 ? -17.774 7.678 7.641 1.00 93.31 111 THR A N 1
ATOM 93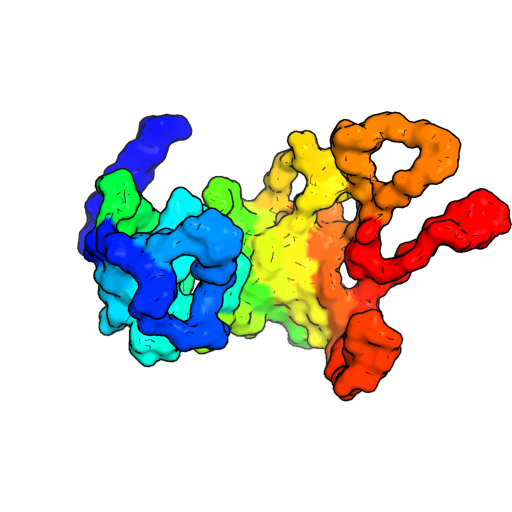4 C CA . THR A 1 111 ? -18.350 8.913 8.161 1.00 93.31 111 THR A CA 1
ATOM 935 C C . THR A 1 111 ? -19.798 8.666 8.556 1.00 93.31 111 THR A C 1
ATOM 937 O O . THR A 1 111 ? -20.519 7.926 7.887 1.00 93.31 111 THR A O 1
ATOM 940 N N . LEU A 1 112 ? -20.219 9.267 9.665 1.00 90.25 112 LEU A N 1
ATOM 941 C CA . LEU A 1 112 ? -21.589 9.201 10.164 1.00 90.25 112 LEU A CA 1
ATOM 942 C C . LEU A 1 112 ? -22.143 10.626 10.274 1.00 90.25 112 LEU A C 1
ATOM 944 O O . LEU A 1 112 ? -21.393 11.571 10.529 1.00 90.25 112 LEU A O 1
ATOM 948 N N . LYS A 1 113 ? -23.463 10.780 10.106 1.00 84.44 113 LYS A N 1
ATOM 949 C CA . LYS A 1 113 ? -24.169 12.072 10.231 1.00 84.44 113 LYS A CA 1
ATOM 950 C C . LYS A 1 113 ? -23.543 13.210 9.395 1.00 84.44 113 LYS A C 1
ATOM 952 O O . LYS A 1 113 ? -23.312 14.299 9.906 1.00 84.44 113 LYS A O 1
ATOM 957 N N . GLY A 1 114 ? -23.267 12.973 8.110 1.00 76.50 114 GLY A N 1
ATOM 958 C CA . GLY A 1 114 ? -22.756 14.024 7.212 1.00 76.50 114 GLY A CA 1
ATOM 959 C C . GLY A 1 114 ? -21.354 14.521 7.587 1.00 76.50 114 GLY A C 1
ATOM 960 O O . GLY A 1 114 ? -21.092 15.721 7.576 1.00 76.50 114 GLY A O 1
ATOM 961 N N . ASP A 1 115 ? -20.471 13.589 7.951 1.00 81.88 115 ASP A N 1
ATOM 962 C CA . ASP A 1 115 ? -19.068 13.824 8.311 1.00 81.88 115 ASP A CA 1
ATOM 963 C C . ASP A 1 115 ? -18.857 14.629 9.604 1.00 81.88 115 ASP A C 1
ATOM 965 O O . ASP A 1 115 ? -17.784 15.204 9.795 1.00 81.88 115 ASP A O 1
ATOM 969 N N . SER A 1 116 ? -19.855 14.699 10.491 1.00 91.12 116 SER A N 1
ATOM 970 C CA . SER A 1 116 ? -19.675 15.244 11.847 1.00 91.12 116 SER A CA 1
ATOM 971 C C . SER A 1 116 ? -19.119 14.204 12.823 1.00 91.12 116 SER A C 1
ATOM 973 O O . SER A 1 116 ? -18.672 14.556 13.906 1.00 91.12 116 SER A O 1
ATOM 975 N N . LYS A 1 117 ? -19.156 12.921 12.450 1.00 95.25 117 LYS A N 1
ATOM 976 C CA . LYS A 1 117 ? -18.649 11.794 13.232 1.00 95.25 117 LYS A CA 1
ATOM 977 C C . LYS A 1 117 ? -17.866 10.834 12.349 1.00 95.25 117 LYS A C 1
ATOM 979 O O . LYS A 1 117 ? -18.181 10.676 11.166 1.00 95.25 117 LYS A O 1
ATOM 984 N N . VAL A 1 118 ? -16.938 10.103 12.959 1.00 96.94 118 VAL A N 1
ATOM 985 C CA . VAL A 1 118 ? -16.383 8.872 12.381 1.00 96.94 118 VAL A CA 1
ATOM 986 C C . VAL A 1 118 ? -16.797 7.688 13.232 1.00 96.94 118 VAL A C 1
ATOM 988 O O . VAL A 1 118 ? -16.686 7.725 14.454 1.00 96.94 118 VAL A O 1
ATOM 991 N N . GLY A 1 119 ? -17.276 6.637 12.574 1.00 97.19 119 GLY A N 1
ATOM 992 C CA . GLY A 1 119 ? -17.470 5.325 13.170 1.00 97.19 119 GLY A CA 1
ATOM 993 C C . GLY A 1 119 ? -16.371 4.363 12.741 1.00 97.19 119 GLY A C 1
ATOM 994 O O . GLY A 1 119 ? -15.873 4.450 11.617 1.00 97.19 119 GLY A O 1
ATOM 995 N N . ALA A 1 120 ? -16.028 3.428 13.617 1.00 98.06 120 ALA A N 1
ATOM 996 C CA . ALA A 1 120 ? -15.087 2.355 13.350 1.00 98.06 120 ALA A CA 1
ATOM 997 C C . ALA A 1 120 ? -15.594 1.036 13.936 1.00 98.06 120 ALA A C 1
ATOM 999 O O . ALA A 1 120 ? -16.141 1.005 15.038 1.00 98.06 120 ALA A O 1
ATOM 1000 N N . ARG A 1 121 ? -15.391 -0.061 13.207 1.00 97.19 121 ARG A N 1
ATOM 1001 C CA . ARG A 1 121 ? -15.728 -1.414 13.670 1.00 97.19 121 ARG A CA 1
ATOM 1002 C C . ARG A 1 121 ? -14.690 -2.432 13.194 1.00 97.19 121 ARG A C 1
ATOM 1004 O O . ARG A 1 121 ? -14.123 -2.238 12.112 1.00 97.19 121 ARG A O 1
ATOM 1011 N N . PRO A 1 122 ? -14.457 -3.528 13.937 1.00 97.44 122 PRO A N 1
ATOM 1012 C CA . PRO A 1 122 ? -13.705 -4.664 13.421 1.00 97.44 122 PRO A CA 1
ATOM 1013 C C . PRO A 1 122 ? -14.348 -5.209 12.140 1.00 97.44 122 PRO A C 1
ATOM 1015 O O . PRO A 1 122 ? -15.571 -5.305 12.031 1.00 97.44 122 PRO A O 1
ATOM 1018 N N . TYR A 1 123 ? -13.528 -5.583 11.166 1.00 96.19 123 TYR A N 1
ATOM 1019 C CA . TYR A 1 123 ? -13.975 -6.251 9.953 1.00 96.19 123 TYR A CA 1
ATOM 1020 C C . TYR A 1 123 ? -14.518 -7.643 10.295 1.00 96.19 123 TYR A C 1
ATOM 1022 O O . TYR A 1 123 ? -13.835 -8.450 10.923 1.00 96.19 123 TYR A O 1
ATOM 1030 N N . LYS A 1 124 ? -15.749 -7.923 9.858 1.00 94.69 124 LYS A N 1
ATOM 1031 C CA . LYS A 1 124 ? -16.455 -9.191 10.118 1.00 94.69 124 LYS A CA 1
ATOM 1032 C C . LYS A 1 124 ? -16.555 -10.115 8.911 1.00 94.69 124 LYS A C 1
ATOM 1034 O O . LYS A 1 124 ? -17.085 -11.217 9.031 1.00 94.69 124 LYS A O 1
ATOM 1039 N N . GLY A 1 125 ? -16.119 -9.650 7.744 1.00 94.44 125 GLY A N 1
ATOM 1040 C CA . GLY A 1 125 ? -16.164 -10.463 6.540 1.00 94.44 125 GLY A CA 1
ATOM 1041 C C . GLY A 1 125 ? -15.102 -11.557 6.555 1.00 94.44 125 GLY A C 1
ATOM 1042 O O . GLY A 1 125 ? -14.256 -11.650 7.445 1.00 94.44 125 GLY A O 1
ATOM 1043 N N . GLU A 1 126 ? -15.139 -12.395 5.530 1.00 97.50 126 GLU A N 1
ATOM 1044 C CA . GLU A 1 126 ? -14.199 -13.500 5.409 1.00 97.50 126 GLU A CA 1
ATOM 1045 C C . GLU A 1 126 ? -12.790 -13.002 5.065 1.00 97.50 126 GLU A C 1
ATOM 1047 O O . GLU A 1 126 ? -12.611 -11.964 4.412 1.00 97.50 126 GLU A O 1
ATOM 1052 N N . LEU A 1 127 ? -11.790 -13.769 5.502 1.00 98.06 127 LEU A N 1
ATOM 1053 C CA . LEU A 1 127 ? -10.383 -13.584 5.162 1.00 98.06 127 LEU A CA 1
ATOM 1054 C C . LEU A 1 127 ? -9.925 -14.748 4.278 1.00 98.06 127 LEU A C 1
ATOM 1056 O O . LEU A 1 127 ? -10.255 -15.900 4.556 1.00 98.06 127 LEU A O 1
ATOM 1060 N N . GLY A 1 128 ? -9.145 -14.446 3.246 1.00 98.25 128 GLY A N 1
ATOM 1061 C CA . GLY A 1 128 ? -8.425 -15.415 2.425 1.00 98.25 128 GLY A CA 1
ATOM 1062 C C . GLY A 1 128 ? -6.913 -15.300 2.603 1.00 98.25 128 GLY A C 1
ATOM 1063 O O . GLY A 1 128 ? -6.413 -14.366 3.235 1.00 98.25 128 GLY A O 1
ATOM 1064 N N . VAL A 1 129 ? -6.176 -16.261 2.048 1.00 98.50 129 VAL A N 1
ATOM 1065 C CA . VAL A 1 129 ? -4.706 -16.296 2.117 1.00 98.50 129 VAL A CA 1
ATOM 1066 C C . VAL A 1 129 ? -4.107 -15.683 0.853 1.00 98.50 129 VAL A C 1
ATOM 1068 O O . VAL A 1 129 ? -4.442 -16.090 -0.259 1.00 98.50 129 VAL A O 1
ATOM 1071 N N . PHE A 1 130 ? -3.189 -14.734 1.026 1.00 98.44 130 PHE A N 1
ATOM 1072 C CA . PHE A 1 130 ? -2.349 -14.181 -0.035 1.00 98.44 130 PHE A CA 1
ATOM 1073 C C . PHE A 1 130 ? -0.903 -14.632 0.185 1.00 98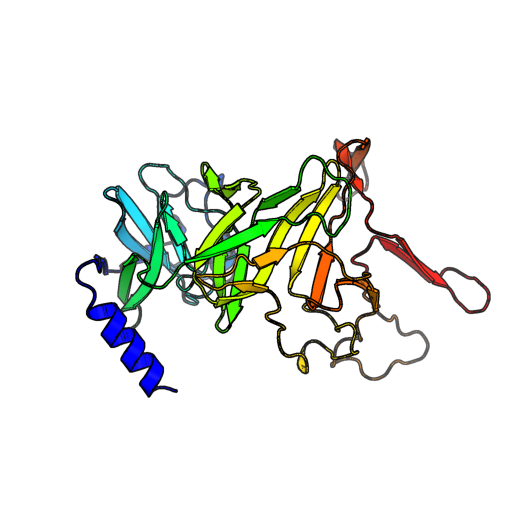.44 130 PHE A C 1
ATOM 1075 O O . PHE A 1 130 ? -0.368 -14.450 1.280 1.00 98.44 130 PHE A O 1
ATOM 1082 N N . ARG A 1 131 ? -0.283 -15.249 -0.827 1.00 98.38 131 ARG A N 1
ATOM 1083 C CA . ARG A 1 131 ? 1.029 -15.905 -0.717 1.00 98.38 131 ARG A CA 1
ATOM 1084 C C . ARG A 1 131 ? 1.971 -15.516 -1.860 1.00 98.38 131 ARG A C 1
ATOM 1086 O O . ARG A 1 131 ? 1.556 -15.416 -3.014 1.00 98.38 131 ARG A O 1
ATOM 1093 N N . ALA A 1 132 ? 3.255 -15.365 -1.545 1.00 97.50 132 ALA A N 1
ATOM 1094 C CA . ALA A 1 132 ? 4.327 -15.255 -2.526 1.00 97.50 132 ALA A CA 1
ATOM 1095 C C . ALA A 1 132 ? 4.596 -16.627 -3.167 1.00 97.50 132 ALA A C 1
ATOM 1097 O O . ALA A 1 132 ? 4.897 -17.602 -2.479 1.00 97.50 132 ALA A O 1
ATOM 1098 N N . GLY A 1 133 ? 4.486 -16.716 -4.488 1.00 96.88 133 GLY A N 1
ATOM 1099 C CA . GLY A 1 133 ? 4.863 -17.891 -5.270 1.00 96.88 133 GLY A CA 1
ATOM 1100 C C . GLY A 1 133 ? 6.256 -17.759 -5.869 1.00 96.88 133 GLY A C 1
ATOM 1101 O O . GLY A 1 133 ? 6.794 -16.660 -5.949 1.00 96.88 133 GLY A O 1
ATOM 1102 N N . LYS A 1 134 ? 6.821 -18.879 -6.333 1.00 95.69 134 LYS A N 1
ATOM 1103 C CA . LYS A 1 134 ? 8.134 -18.923 -7.009 1.00 95.69 134 LYS A CA 1
ATOM 1104 C C . LYS A 1 134 ? 8.039 -18.907 -8.542 1.00 95.69 134 LYS A C 1
ATOM 1106 O O . LYS A 1 134 ? 9.032 -18.670 -9.224 1.00 95.69 134 LYS A O 1
ATOM 1111 N N . GLY A 1 135 ? 6.863 -19.191 -9.107 1.00 91.75 135 GLY A N 1
ATOM 1112 C CA . GLY A 1 135 ? 6.629 -19.191 -10.557 1.00 91.75 135 GLY A CA 1
ATOM 1113 C C . GLY A 1 135 ? 7.547 -20.158 -11.303 1.00 91.75 135 GLY A C 1
ATOM 1114 O O . GLY A 1 135 ? 8.188 -19.772 -12.275 1.00 91.75 135 GLY A O 1
ATOM 1115 N N . ASN A 1 136 ? 7.664 -21.392 -10.800 1.00 90.44 136 ASN A N 1
ATOM 1116 C CA . ASN A 1 136 ? 8.552 -22.454 -11.302 1.00 90.44 136 ASN A CA 1
ATOM 1117 C C . ASN A 1 136 ? 10.063 -22.159 -11.228 1.00 90.44 136 ASN A C 1
ATOM 1119 O O . ASN A 1 136 ? 10.861 -22.900 -11.800 1.00 90.44 136 ASN A O 1
ATOM 1123 N N . ARG A 1 137 ? 10.477 -21.106 -10.515 1.00 93.19 137 ARG A N 1
ATOM 1124 C CA . ARG A 1 137 ? 11.891 -20.781 -10.284 1.00 93.19 137 ARG A CA 1
ATOM 1125 C C . ARG A 1 137 ? 12.407 -21.479 -9.024 1.00 93.19 137 ARG A C 1
ATOM 1127 O O . ARG A 1 137 ? 11.667 -21.662 -8.056 1.00 93.19 137 ARG A O 1
ATOM 1134 N N . GLN A 1 138 ? 13.688 -21.834 -9.030 1.00 94.75 138 GLN A N 1
ATOM 1135 C CA . GLN A 1 138 ? 14.395 -22.325 -7.847 1.00 94.75 138 GLN A CA 1
ATOM 1136 C C . GLN A 1 138 ? 14.858 -21.117 -7.032 1.00 94.75 138 GLN A C 1
ATOM 1138 O O . GLN A 1 138 ? 15.917 -20.565 -7.302 1.00 94.75 138 GLN A O 1
ATOM 1143 N N . LEU A 1 139 ? 14.006 -20.674 -6.109 1.00 95.81 139 LEU A N 1
ATOM 1144 C CA . LEU A 1 139 ? 14.266 -19.541 -5.216 1.00 95.81 139 LEU A CA 1
ATOM 1145 C C . LEU A 1 139 ? 14.295 -20.034 -3.774 1.00 95.81 139 LEU A C 1
ATOM 1147 O O . LEU A 1 139 ? 13.479 -20.887 -3.403 1.00 95.81 139 LEU A O 1
ATOM 1151 N N . GLU A 1 140 ? 15.172 -19.481 -2.950 1.00 95.81 140 GLU A N 1
ATOM 1152 C CA . GLU A 1 140 ? 15.211 -19.771 -1.513 1.00 95.81 140 GLU A CA 1
ATOM 1153 C C . GLU A 1 140 ? 14.222 -18.879 -0.762 1.00 95.81 140 GLU A C 1
ATOM 1155 O O . GLU A 1 140 ? 13.466 -19.352 0.090 1.00 95.81 140 GLU A O 1
ATOM 1160 N N . LYS A 1 141 ? 14.164 -17.601 -1.145 1.00 96.62 141 LYS A N 1
ATOM 1161 C CA . LYS A 1 141 ? 13.401 -16.554 -0.481 1.00 96.62 141 LYS A CA 1
ATOM 1162 C C . LYS A 1 141 ? 12.374 -15.924 -1.419 1.00 96.62 141 LYS A C 1
ATOM 1164 O O . LYS A 1 141 ? 12.713 -15.374 -2.464 1.00 96.62 141 LYS A O 1
ATOM 1169 N N . THR A 1 142 ? 11.111 -15.936 -0.993 1.00 97.81 142 THR A N 1
ATOM 1170 C CA . THR A 1 142 ? 10.007 -15.235 -1.664 1.00 97.81 142 THR A CA 1
ATOM 1171 C C . THR A 1 142 ? 9.095 -14.567 -0.649 1.00 97.81 142 THR A C 1
ATOM 1173 O O . THR A 1 142 ? 8.418 -15.252 0.118 1.00 97.81 142 THR A O 1
ATOM 1176 N N . GLU A 1 143 ? 9.061 -13.239 -0.657 1.00 98.12 143 GLU A N 1
ATOM 1177 C CA . GLU A 1 143 ? 8.288 -12.438 0.296 1.00 98.12 143 GLU A CA 1
ATOM 1178 C C . GLU A 1 143 ? 7.663 -11.223 -0.387 1.00 98.12 143 GLU A C 1
ATOM 1180 O O . GLU A 1 143 ? 8.128 -10.779 -1.437 1.00 98.12 143 GLU A O 1
ATOM 1185 N N . PHE A 1 144 ? 6.628 -10.649 0.221 1.00 98.06 144 PHE A N 1
ATOM 1186 C CA . PHE A 1 144 ? 6.039 -9.385 -0.203 1.00 98.06 144 PHE A CA 1
ATOM 1187 C C . PHE A 1 144 ? 5.725 -8.473 0.985 1.00 98.06 144 PHE A C 1
ATOM 1189 O O . PHE A 1 144 ? 5.511 -8.936 2.103 1.00 98.06 144 PHE A O 1
ATOM 1196 N N . LYS A 1 145 ? 5.622 -7.169 0.718 1.00 97.94 145 LYS A N 1
ATOM 1197 C CA . LYS A 1 145 ? 4.999 -6.179 1.608 1.00 97.94 145 LYS A CA 1
ATOM 1198 C C . LYS A 1 145 ? 4.391 -5.023 0.839 1.00 97.94 145 LYS A C 1
ATOM 1200 O O . LYS A 1 145 ? 4.854 -4.685 -0.248 1.00 97.94 145 LYS A O 1
ATOM 1205 N N . GLY A 1 146 ? 3.399 -4.358 1.415 1.00 97.44 146 GLY A N 1
ATOM 1206 C CA . GLY A 1 146 ? 2.828 -3.141 0.848 1.00 97.44 146 GLY A CA 1
ATOM 1207 C C . GLY A 1 146 ? 1.317 -3.144 0.945 1.00 97.44 146 GLY A C 1
ATOM 1208 O O . GLY A 1 146 ? 0.774 -3.204 2.042 1.00 97.44 146 GLY A O 1
ATOM 1209 N N . SER A 1 147 ? 0.636 -3.020 -0.191 1.00 97.75 147 SER A N 1
ATOM 1210 C CA . SER A 1 147 ? -0.819 -2.874 -0.213 1.00 97.75 147 SER A CA 1
ATOM 1211 C C . SER A 1 147 ? -1.458 -3.288 -1.530 1.00 97.75 147 SER A C 1
ATOM 1213 O O . SER A 1 147 ? -0.877 -3.146 -2.612 1.00 97.75 147 SER A O 1
ATOM 1215 N N . LEU A 1 148 ? -2.696 -3.750 -1.412 1.00 98.06 148 LEU A N 1
ATOM 1216 C CA . LEU A 1 148 ? -3.596 -4.069 -2.508 1.00 98.06 148 LEU A CA 1
ATOM 1217 C C . LEU A 1 148 ? -4.751 -3.062 -2.537 1.00 98.06 148 LEU A C 1
ATOM 1219 O O . LEU A 1 148 ? -5.060 -2.419 -1.534 1.00 98.06 148 LEU A O 1
ATOM 1223 N N . LYS A 1 149 ? -5.395 -2.926 -3.693 1.00 96.06 149 LYS A N 1
ATOM 1224 C CA . LYS A 1 149 ? -6.532 -2.035 -3.931 1.00 96.06 149 LYS A CA 1
ATOM 1225 C C . LYS A 1 149 ? -7.666 -2.791 -4.605 1.00 96.06 149 LYS A C 1
ATOM 1227 O O . LYS A 1 149 ? -7.447 -3.481 -5.594 1.00 96.06 149 LYS A O 1
ATOM 1232 N N . GLN A 1 150 ? -8.869 -2.604 -4.090 1.00 94.12 150 GLN A N 1
ATOM 1233 C CA . GLN A 1 150 ? -10.133 -3.092 -4.626 1.00 94.12 150 GLN A CA 1
ATOM 1234 C C . GLN A 1 150 ? -10.872 -1.967 -5.374 1.00 94.12 150 GLN A C 1
ATOM 1236 O O . GLN A 1 150 ? -10.496 -0.786 -5.327 1.00 94.12 150 GLN A O 1
ATOM 1241 N N . ALA A 1 151 ? -11.935 -2.329 -6.091 1.00 86.06 151 ALA A N 1
ATOM 1242 C CA . ALA A 1 151 ? -12.913 -1.382 -6.615 1.00 86.06 151 ALA A CA 1
ATOM 1243 C C . ALA A 1 151 ? -13.454 -0.446 -5.519 1.00 86.06 151 ALA A C 1
ATOM 1245 O O . ALA A 1 151 ? -13.528 -0.802 -4.344 1.00 86.06 151 ALA A O 1
ATOM 1246 N N . GLY A 1 152 ? -13.818 0.781 -5.904 1.00 80.44 152 GLY A N 1
ATOM 1247 C CA . GLY A 1 152 ? -14.317 1.789 -4.960 1.00 80.44 152 GLY A CA 1
ATOM 1248 C C . GLY A 1 152 ? -13.240 2.431 -4.077 1.00 80.44 152 GLY A C 1
ATOM 1249 O O . GLY A 1 152 ? -13.570 2.996 -3.044 1.00 80.44 152 GLY A O 1
ATOM 1250 N N . ALA A 1 153 ? -11.964 2.355 -4.479 1.00 78.75 153 ALA A N 1
ATOM 1251 C CA . ALA A 1 153 ? -10.824 2.959 -3.775 1.00 78.75 153 ALA A CA 1
ATOM 1252 C C . ALA A 1 153 ? -10.573 2.428 -2.349 1.00 78.75 153 ALA A C 1
ATOM 1254 O O . ALA A 1 153 ? -9.892 3.076 -1.554 1.00 78.75 153 ALA A O 1
ATOM 1255 N N . VAL A 1 154 ? -11.059 1.224 -2.054 1.00 92.62 154 VAL A N 1
ATOM 1256 C CA . VAL A 1 154 ? -10.742 0.499 -0.822 1.00 92.62 154 VAL A CA 1
ATOM 1257 C C . VAL A 1 154 ? -9.361 -0.130 -0.972 1.00 92.62 154 VAL A C 1
ATOM 1259 O O . VAL A 1 154 ? -9.128 -0.891 -1.911 1.00 92.62 154 VAL A O 1
ATOM 1262 N N . ALA A 1 155 ? -8.433 0.189 -0.074 1.00 96.94 155 ALA A N 1
ATOM 1263 C CA . ALA A 1 155 ? -7.124 -0.449 -0.027 1.00 96.94 155 ALA A CA 1
ATOM 1264 C C . ALA A 1 155 ? -6.977 -1.317 1.224 1.00 96.94 155 ALA A C 1
ATOM 1266 O O . ALA A 1 155 ? -7.697 -1.149 2.208 1.00 96.94 155 ALA A O 1
ATOM 1267 N N . VAL A 1 156 ? -6.031 -2.247 1.177 1.00 97.75 156 VAL A N 1
ATOM 1268 C CA . VAL A 1 156 ? -5.689 -3.124 2.294 1.00 97.75 156 VAL A CA 1
ATOM 1269 C C . VAL A 1 156 ? -4.174 -3.295 2.368 1.00 97.75 156 VAL A C 1
ATOM 1271 O O . VAL A 1 156 ? -3.540 -3.503 1.326 1.00 97.75 156 VAL A O 1
ATOM 1274 N N . PRO A 1 157 ? -3.561 -3.194 3.557 1.00 97.56 157 PRO A N 1
ATOM 1275 C CA . PRO A 1 157 ? -2.148 -3.482 3.704 1.00 97.56 157 PRO A CA 1
ATOM 1276 C C . PRO A 1 157 ? -1.900 -4.991 3.634 1.00 97.56 157 PRO A C 1
ATOM 1278 O O . PRO A 1 157 ? -2.725 -5.789 4.068 1.00 97.56 157 PRO A O 1
ATOM 1281 N N . VAL A 1 158 ? -0.739 -5.383 3.120 1.00 97.12 158 VAL A N 1
ATOM 1282 C CA . VAL A 1 158 ? -0.292 -6.779 3.093 1.00 97.12 158 VAL A CA 1
ATOM 1283 C C . VAL A 1 158 ? 1.126 -6.877 3.642 1.00 97.12 158 VAL A C 1
ATOM 1285 O O . VAL A 1 158 ? 1.978 -6.039 3.330 1.00 97.12 158 VAL A O 1
ATOM 1288 N N . GLY A 1 159 ? 1.361 -7.879 4.484 1.00 95.31 159 GLY A N 1
ATOM 1289 C CA . GLY A 1 159 ? 2.524 -7.955 5.367 1.00 95.31 159 GLY A CA 1
ATOM 1290 C C . GLY A 1 159 ? 2.114 -8.099 6.831 1.00 95.31 159 GLY A C 1
ATOM 1291 O O . GLY A 1 159 ? 0.926 -8.153 7.150 1.00 95.31 159 GLY A O 1
ATOM 1292 N N . THR A 1 160 ? 3.096 -8.130 7.723 1.00 91.75 160 THR A N 1
ATOM 1293 C CA . THR A 1 160 ? 2.892 -8.015 9.177 1.00 91.75 160 THR A CA 1
ATOM 1294 C C . THR A 1 160 ? 3.238 -6.606 9.625 1.00 91.75 160 THR A C 1
ATOM 1296 O O . THR A 1 160 ? 4.217 -6.032 9.163 1.00 91.75 160 THR A O 1
ATOM 1299 N N . PHE A 1 161 ? 2.450 -5.993 10.505 1.00 88.00 161 PHE A N 1
ATOM 1300 C CA . PHE A 1 161 ? 2.765 -4.636 10.947 1.00 88.00 161 PHE A CA 1
ATOM 1301 C C . PHE A 1 161 ? 3.875 -4.650 11.990 1.00 88.00 161 PHE A C 1
ATOM 1303 O O . PHE A 1 161 ? 3.721 -5.207 13.075 1.00 88.00 161 PHE A O 1
ATOM 1310 N N . LYS A 1 162 ? 4.977 -3.970 11.671 1.00 85.12 162 LYS A N 1
ATOM 1311 C CA . LYS A 1 162 ? 5.994 -3.584 12.643 1.00 85.12 162 LYS A CA 1
ATOM 1312 C C . LYS A 1 162 ? 6.116 -2.069 12.615 1.00 85.12 162 LYS A C 1
ATOM 1314 O O . LYS A 1 162 ? 6.275 -1.466 11.555 1.00 85.12 162 LYS A O 1
ATOM 1319 N N . GLU A 1 163 ? 6.013 -1.455 13.788 1.00 86.19 163 GLU A N 1
ATOM 1320 C CA . GLU A 1 163 ? 5.949 0.002 13.917 1.00 86.19 163 GLU A CA 1
ATOM 1321 C C . GLU A 1 163 ? 4.849 0.591 13.012 1.00 86.19 163 GLU A C 1
ATOM 1323 O O . GLU A 1 163 ? 3.669 0.297 13.207 1.00 86.19 163 GLU A O 1
ATOM 1328 N N . ARG A 1 164 ? 5.217 1.413 12.019 1.00 89.81 164 ARG A N 1
ATOM 1329 C CA . ARG A 1 164 ? 4.275 2.150 11.166 1.00 89.81 164 ARG A CA 1
ATOM 1330 C C . ARG A 1 164 ? 3.992 1.503 9.812 1.00 89.81 164 ARG A C 1
ATOM 1332 O O . ARG A 1 164 ? 3.078 1.962 9.139 1.00 89.81 164 ARG A O 1
ATOM 1339 N N . SER A 1 165 ? 4.747 0.503 9.363 1.00 91.75 165 SER A N 1
ATOM 1340 C CA . SER A 1 165 ? 4.625 -0.036 7.997 1.00 91.75 165 SER A CA 1
ATOM 1341 C C . SER A 1 165 ? 4.517 -1.561 7.972 1.00 91.75 165 SER A C 1
ATOM 1343 O O . SER A 1 165 ? 5.038 -2.220 8.869 1.00 91.75 165 SER A O 1
ATOM 1345 N N . PRO A 1 166 ? 3.891 -2.139 6.932 1.00 94.62 166 PRO A N 1
ATOM 1346 C CA . PRO A 1 166 ? 3.939 -3.577 6.714 1.00 94.62 166 PRO A CA 1
ATOM 1347 C C . PRO A 1 166 ? 5.377 -4.047 6.471 1.00 94.62 166 PRO A C 1
ATOM 1349 O O . PRO A 1 166 ? 6.108 -3.446 5.680 1.00 94.62 166 PRO A O 1
ATOM 1352 N N . GLU A 1 167 ? 5.759 -5.141 7.113 1.00 95.88 167 GLU A N 1
ATOM 1353 C CA . GLU A 1 167 ? 6.986 -5.883 6.875 1.00 95.88 167 GLU A CA 1
ATOM 1354 C C . GLU A 1 167 ? 6.766 -7.079 5.960 1.00 95.88 167 GLU A C 1
ATOM 1356 O O . GLU A 1 167 ? 5.641 -7.530 5.732 1.00 95.88 167 GLU A O 1
ATOM 1361 N N . ALA A 1 168 ? 7.877 -7.533 5.380 1.00 97.31 168 ALA A N 1
ATOM 1362 C CA . ALA A 1 168 ? 7.886 -8.580 4.376 1.00 97.31 168 ALA A CA 1
ATOM 1363 C C . ALA A 1 168 ? 7.494 -9.933 4.979 1.00 97.31 168 ALA A C 1
ATOM 1365 O O . ALA A 1 168 ? 7.998 -10.321 6.031 1.00 97.31 168 ALA A O 1
ATOM 1366 N N . VAL A 1 169 ? 6.600 -10.644 4.295 1.00 97.81 169 VAL A N 1
ATOM 1367 C CA . VAL A 1 169 ? 6.139 -11.989 4.663 1.00 97.81 169 VAL A CA 1
ATOM 1368 C C . VAL A 1 169 ? 5.990 -12.854 3.421 1.00 97.81 169 VAL A C 1
ATOM 1370 O O . VAL A 1 169 ? 5.765 -12.345 2.323 1.00 97.81 169 VAL A O 1
ATOM 1373 N N . SER A 1 170 ? 6.078 -14.170 3.582 1.00 98.00 170 SER A N 1
ATOM 1374 C CA . SER A 1 170 ? 5.765 -15.120 2.510 1.00 98.00 170 SER A CA 1
ATOM 1375 C C . SER A 1 170 ? 4.257 -15.320 2.335 1.00 98.00 170 SER A C 1
ATOM 1377 O O . SER A 1 170 ? 3.805 -15.622 1.230 1.00 98.00 170 SER A O 1
ATOM 1379 N N . GLU A 1 171 ? 3.468 -15.119 3.394 1.00 98.12 171 GLU A N 1
ATOM 1380 C CA . GLU A 1 171 ? 2.009 -15.178 3.363 1.00 98.12 171 GLU A CA 1
ATOM 1381 C C . GLU A 1 171 ? 1.351 -14.306 4.439 1.00 98.12 171 GLU A C 1
ATOM 1383 O O . GLU A 1 171 ? 1.919 -14.073 5.505 1.00 98.12 171 GLU A O 1
ATOM 1388 N N . CYS A 1 172 ? 0.129 -13.840 4.170 1.00 97.75 172 CYS A N 1
ATOM 1389 C CA . CYS A 1 172 ? -0.725 -13.191 5.166 1.00 97.75 172 CYS A CA 1
ATOM 1390 C C . CYS A 1 172 ? -2.215 -13.392 4.857 1.00 97.75 172 CYS A C 1
ATOM 1392 O O . CYS A 1 172 ? -2.602 -13.740 3.737 1.00 97.75 172 CYS A O 1
ATOM 1394 N N . LYS A 1 173 ? -3.067 -13.137 5.858 1.00 97.44 173 LYS A N 1
ATOM 1395 C CA . LYS A 1 173 ? -4.525 -13.106 5.690 1.00 97.44 173 LYS A CA 1
ATOM 1396 C C . LYS A 1 173 ? -4.991 -11.721 5.251 1.00 97.44 173 LYS A C 1
ATOM 1398 O O . LYS A 1 173 ? -4.567 -10.711 5.809 1.00 97.44 173 LYS A O 1
ATOM 1403 N N . VAL A 1 174 ? -5.893 -11.681 4.280 1.00 97.38 174 VAL A N 1
ATOM 1404 C CA . VAL A 1 174 ? -6.435 -10.458 3.669 1.00 97.38 174 VAL A CA 1
ATOM 1405 C C . VAL A 1 174 ? -7.952 -10.629 3.522 1.00 97.38 174 VAL A C 1
ATOM 1407 O O . VAL A 1 174 ? -8.384 -11.757 3.281 1.00 97.38 174 VAL A O 1
ATOM 1410 N N . PRO A 1 175 ? -8.782 -9.579 3.668 1.00 97.44 175 PRO A N 1
ATOM 1411 C CA . PRO A 1 175 ? -10.194 -9.623 3.300 1.00 97.44 175 PRO A CA 1
ATOM 1412 C C . PRO A 1 175 ? -10.415 -10.275 1.932 1.00 97.44 175 PRO A C 1
ATOM 1414 O O . PRO A 1 175 ? -9.640 -10.080 0.996 1.00 97.44 175 PRO A O 1
ATOM 1417 N N . VAL A 1 176 ? -11.455 -11.100 1.836 1.00 97.75 176 VAL A N 1
ATOM 1418 C CA . VAL A 1 176 ? -11.867 -11.721 0.574 1.00 97.75 176 VAL A CA 1
ATOM 1419 C C . VAL A 1 176 ? -12.314 -10.639 -0.406 1.00 97.75 176 VAL A C 1
ATOM 1421 O O . VAL A 1 176 ? -13.105 -9.761 -0.062 1.00 97.75 176 VAL A O 1
ATOM 1424 N N . GLY A 1 177 ? -11.834 -10.719 -1.646 1.00 96.75 177 GLY A N 1
ATOM 1425 C CA . GLY A 1 177 ? -12.135 -9.723 -2.666 1.00 96.75 177 GLY A CA 1
ATOM 1426 C C . GLY A 1 177 ? -11.274 -9.848 -3.916 1.00 96.75 177 GLY A C 1
ATOM 1427 O O . GLY A 1 177 ? -10.402 -10.714 -4.015 1.00 96.75 177 GLY A O 1
ATOM 1428 N N . ASP A 1 178 ? -11.549 -8.966 -4.872 1.00 97.38 178 ASP A N 1
ATOM 1429 C CA . ASP A 1 178 ? -10.791 -8.827 -6.113 1.00 97.38 178 ASP A CA 1
ATOM 1430 C C . ASP A 1 178 ? -9.947 -7.558 -6.059 1.00 97.38 178 ASP A C 1
ATOM 1432 O O . ASP A 1 178 ? -10.444 -6.462 -5.777 1.00 97.38 178 ASP A O 1
ATOM 1436 N N . TYR A 1 179 ? -8.656 -7.720 -6.321 1.00 97.62 179 TYR A N 1
ATOM 1437 C CA . TYR A 1 179 ? -7.639 -6.721 -6.059 1.00 97.62 179 TYR A CA 1
ATOM 1438 C C . TYR A 1 179 ? -6.707 -6.507 -7.254 1.00 97.62 179 TYR A C 1
ATOM 1440 O O . TYR A 1 179 ? -6.504 -7.370 -8.102 1.00 97.62 179 TYR A O 1
ATOM 1448 N N . THR A 1 180 ? -6.079 -5.340 -7.271 1.00 96.50 180 THR A N 1
ATOM 1449 C CA . THR A 1 180 ? -4.849 -5.032 -8.007 1.00 96.50 180 THR A CA 1
ATOM 1450 C C . THR A 1 180 ? -3.809 -4.550 -6.991 1.00 96.50 180 THR A C 1
ATOM 1452 O O . THR A 1 180 ? -4.196 -4.012 -5.948 1.00 96.50 180 THR A O 1
ATOM 1455 N N . PRO A 1 181 ? -2.493 -4.677 -7.230 1.00 96.88 181 PRO A N 1
ATOM 1456 C CA . PRO A 1 181 ? -1.501 -4.011 -6.394 1.00 96.88 181 PRO A CA 1
ATOM 1457 C C . PRO A 1 181 ? -1.762 -2.503 -6.345 1.00 96.88 181 PRO A C 1
ATOM 1459 O O . PRO A 1 181 ? -1.990 -1.890 -7.388 1.00 96.88 181 PRO A O 1
ATOM 1462 N N . TYR A 1 182 ? -1.729 -1.894 -5.158 1.00 95.75 182 TYR A N 1
ATOM 1463 C CA . TYR A 1 182 ? -1.698 -0.432 -5.064 1.00 95.75 182 TYR A CA 1
ATOM 1464 C C . TYR A 1 182 ? -0.247 0.041 -5.114 1.00 95.75 182 TYR A C 1
ATOM 1466 O O . TYR A 1 182 ? 0.175 0.723 -6.044 1.00 95.75 182 TYR A O 1
ATOM 1474 N N . LEU A 1 183 ? 0.538 -0.426 -4.147 1.00 96.31 183 LEU A N 1
ATOM 1475 C CA . LEU A 1 183 ? 1.986 -0.471 -4.225 1.00 96.31 183 LEU A CA 1
ATOM 1476 C C . LEU A 1 183 ? 2.447 -1.678 -3.419 1.00 96.31 183 LEU A C 1
ATOM 1478 O O . LEU A 1 183 ? 2.227 -1.736 -2.205 1.00 96.31 183 LEU A O 1
ATOM 1482 N N . LEU A 1 184 ? 3.063 -2.637 -4.095 1.00 97.75 184 LEU A N 1
ATOM 1483 C CA . LEU A 1 184 ? 3.545 -3.874 -3.504 1.00 97.75 184 LEU A CA 1
ATOM 1484 C C . LEU A 1 184 ? 5.029 -4.031 -3.828 1.00 97.75 184 LEU A C 1
ATOM 1486 O O . LEU A 1 184 ? 5.460 -3.783 -4.949 1.00 97.75 184 LEU A O 1
ATOM 1490 N N . TYR A 1 185 ? 5.813 -4.417 -2.836 1.00 97.81 185 TYR A N 1
ATOM 1491 C CA . TYR A 1 185 ? 7.211 -4.786 -2.981 1.00 97.81 185 TYR A CA 1
ATOM 1492 C C . TYR A 1 185 ? 7.307 -6.295 -2.851 1.00 97.81 185 TYR A C 1
ATOM 1494 O O . TYR A 1 185 ? 6.752 -6.851 -1.907 1.00 97.81 185 TYR A O 1
ATOM 1502 N N . VAL A 1 186 ? 7.994 -6.938 -3.784 1.00 97.69 186 VAL A N 1
ATOM 1503 C CA . VAL A 1 186 ? 8.221 -8.380 -3.799 1.00 97.69 186 VAL A CA 1
ATOM 1504 C C . VAL A 1 186 ? 9.721 -8.634 -3.810 1.00 97.69 186 VAL A C 1
ATOM 1506 O O . VAL A 1 186 ? 10.455 -7.986 -4.555 1.00 97.69 186 VAL A O 1
ATOM 1509 N N . THR A 1 187 ? 10.162 -9.570 -2.980 1.00 97.62 187 THR A N 1
ATOM 1510 C CA . THR A 1 187 ? 11.551 -10.017 -2.896 1.00 97.62 187 THR A CA 1
ATOM 1511 C C . THR A 1 187 ? 11.643 -11.451 -3.390 1.00 97.62 187 THR A C 1
ATOM 1513 O O . THR A 1 187 ? 10.993 -12.318 -2.809 1.00 97.62 187 THR A O 1
ATOM 1516 N N . TYR A 1 188 ? 12.447 -11.690 -4.428 1.00 96.75 188 TYR A N 1
ATOM 1517 C CA . TYR A 1 188 ? 12.832 -13.008 -4.950 1.00 96.75 188 TYR A CA 1
ATOM 1518 C C . TYR A 1 188 ? 14.346 -13.160 -4.795 1.00 96.75 188 TYR A C 1
ATOM 1520 O O . TYR A 1 188 ? 15.099 -12.629 -5.607 1.00 96.75 188 TYR A O 1
ATOM 1528 N N . ASP A 1 189 ? 14.794 -13.844 -3.744 1.00 96.38 189 ASP A N 1
ATOM 1529 C CA . ASP A 1 189 ? 16.203 -13.902 -3.335 1.00 96.38 189 ASP A CA 1
ATOM 1530 C C . ASP A 1 189 ? 16.838 -12.500 -3.264 1.00 96.38 189 ASP A C 1
ATOM 1532 O O . ASP A 1 189 ? 16.478 -11.691 -2.407 1.00 96.38 189 ASP A O 1
ATOM 1536 N N . ASN A 1 190 ? 17.753 -12.202 -4.191 1.00 97.00 190 ASN A N 1
ATOM 1537 C CA . ASN A 1 190 ? 18.456 -10.925 -4.302 1.00 97.00 190 ASN A CA 1
ATOM 1538 C C . ASN A 1 190 ? 17.738 -9.910 -5.202 1.00 97.00 190 ASN A C 1
ATOM 1540 O O . ASN A 1 190 ? 18.273 -8.839 -5.471 1.00 97.00 190 ASN A O 1
ATOM 1544 N N . LEU A 1 191 ? 16.552 -10.228 -5.715 1.00 96.44 191 LEU A N 1
ATOM 1545 C CA . LEU A 1 191 ? 15.763 -9.319 -6.534 1.00 96.44 191 LEU A CA 1
ATOM 1546 C C . LEU A 1 191 ? 14.710 -8.629 -5.683 1.00 96.44 191 LEU A C 1
ATOM 1548 O O . LEU A 1 191 ? 13.865 -9.284 -5.079 1.00 96.44 191 LEU A O 1
ATOM 1552 N N . ASN A 1 192 ? 14.715 -7.300 -5.706 1.00 96.69 192 ASN A N 1
ATOM 1553 C CA . ASN A 1 192 ? 13.619 -6.486 -5.197 1.00 96.69 192 ASN A CA 1
ATOM 1554 C C . ASN A 1 192 ? 12.843 -5.889 -6.365 1.00 96.69 192 ASN A C 1
ATOM 1556 O O . ASN A 1 192 ? 13.418 -5.246 -7.240 1.00 96.69 192 ASN A O 1
ATOM 1560 N N . ILE A 1 193 ? 11.529 -6.083 -6.349 1.00 95.88 193 ILE A N 1
ATOM 1561 C CA . ILE A 1 193 ? 10.605 -5.669 -7.400 1.00 95.88 193 ILE A CA 1
ATOM 1562 C C . ILE A 1 193 ? 9.530 -4.803 -6.759 1.00 95.88 193 ILE A C 1
ATOM 1564 O O . ILE A 1 193 ? 8.929 -5.203 -5.765 1.00 95.88 193 ILE A O 1
ATOM 1568 N N . CYS A 1 194 ? 9.249 -3.629 -7.314 1.00 96.44 194 CYS A N 1
ATOM 1569 C CA . CYS A 1 194 ? 8.058 -2.871 -6.955 1.00 96.44 194 CYS A CA 1
ATOM 1570 C C . CYS A 1 194 ? 7.005 -3.045 -8.052 1.00 96.44 194 CYS A C 1
ATOM 1572 O O . CYS A 1 194 ? 7.310 -2.962 -9.239 1.00 96.44 194 CYS A O 1
ATOM 1574 N N . ILE A 1 195 ? 5.757 -3.280 -7.663 1.00 96.44 195 ILE A N 1
ATOM 1575 C CA . ILE A 1 195 ? 4.631 -3.394 -8.585 1.00 96.44 195 ILE A CA 1
ATOM 1576 C C . ILE A 1 195 ? 3.477 -2.502 -8.138 1.00 96.44 195 ILE A C 1
ATOM 1578 O O . ILE A 1 195 ? 3.255 -2.279 -6.944 1.00 96.44 195 ILE A O 1
ATOM 1582 N N . SER A 1 196 ? 2.729 -1.994 -9.106 1.00 95.44 196 SER A N 1
ATOM 1583 C CA . SER A 1 196 ? 1.520 -1.197 -8.889 1.00 95.44 196 SER A CA 1
ATOM 1584 C C . SER A 1 196 ? 0.479 -1.527 -9.949 1.00 95.44 196 SER A C 1
ATOM 1586 O O . SER A 1 196 ? 0.788 -2.176 -10.950 1.00 95.44 196 SER A O 1
ATOM 1588 N N . ASN A 1 197 ? -0.748 -1.046 -9.766 1.00 92.38 197 ASN A N 1
ATOM 1589 C CA . ASN A 1 197 ? -1.735 -1.039 -10.835 1.00 92.38 197 ASN A CA 1
ATOM 1590 C C . ASN A 1 197 ? -1.144 -0.337 -12.065 1.00 92.38 197 ASN A C 1
ATOM 1592 O O . ASN A 1 197 ? -0.439 0.670 -11.933 1.00 92.38 197 ASN A O 1
ATOM 1596 N N . ASN A 1 198 ? -1.417 -0.869 -13.253 1.00 89.56 198 ASN A N 1
ATOM 1597 C CA . ASN A 1 198 ? -1.028 -0.198 -14.480 1.00 89.56 198 ASN A CA 1
ATOM 1598 C C . ASN A 1 198 ? -2.024 0.936 -14.768 1.00 89.56 198 ASN A C 1
ATOM 1600 O O . ASN A 1 198 ? -3.193 0.677 -15.048 1.00 89.56 198 ASN A O 1
ATOM 1604 N N . TYR A 1 199 ? -1.575 2.184 -14.677 1.00 85.38 199 TYR A N 1
ATOM 1605 C CA . TYR A 1 199 ? -2.355 3.371 -15.053 1.00 85.38 199 TYR A CA 1
ATOM 1606 C C . TYR A 1 199 ? -1.987 3.902 -16.448 1.00 85.38 199 TYR A C 1
ATOM 1608 O O . TYR A 1 199 ? -2.612 4.840 -16.919 1.00 85.38 199 TYR A O 1
ATOM 1616 N N . HIS A 1 200 ? -1.010 3.286 -17.117 1.00 85.62 200 HIS A N 1
ATOM 1617 C CA . HIS A 1 200 ? -0.676 3.561 -18.510 1.00 85.62 200 HIS A CA 1
ATOM 1618 C C . HIS A 1 200 ? -1.514 2.690 -19.453 1.00 85.62 200 HIS A C 1
ATOM 1620 O O . HIS A 1 200 ? -2.291 1.822 -19.020 1.00 85.62 200 HIS A O 1
ATOM 1626 N N . THR A 1 201 ? -1.296 2.884 -20.756 1.00 82.88 201 THR A N 1
ATOM 1627 C CA . THR A 1 201 ? -1.760 1.968 -21.801 1.00 82.88 201 THR A CA 1
ATOM 1628 C C . THR A 1 201 ? -1.466 0.510 -21.412 1.00 82.88 201 THR A C 1
ATOM 1630 O O . THR A 1 201 ? -0.384 0.185 -20.912 1.00 82.88 201 THR A O 1
ATOM 1633 N N . ASN A 1 202 ? -2.449 -0.383 -21.562 1.00 80.94 202 ASN A N 1
ATOM 1634 C CA . ASN A 1 202 ? -2.255 -1.808 -21.272 1.00 80.94 202 ASN A CA 1
ATOM 1635 C C . ASN A 1 202 ? -1.671 -2.571 -22.467 1.00 80.94 202 ASN A C 1
ATOM 1637 O O . ASN A 1 202 ? -1.541 -2.047 -23.571 1.00 80.94 202 ASN A O 1
ATOM 1641 N N . ALA A 1 203 ? -1.328 -3.841 -22.251 1.00 81.44 203 ALA A N 1
ATOM 1642 C CA . ALA A 1 203 ? -0.759 -4.691 -23.297 1.00 81.44 203 ALA A CA 1
ATOM 1643 C C . ALA A 1 203 ? -1.724 -4.951 -24.472 1.00 81.44 203 ALA A C 1
ATOM 1645 O O . ALA A 1 203 ? -1.292 -5.386 -25.536 1.00 81.44 203 ALA A O 1
ATOM 1646 N N . GLN A 1 204 ? -3.018 -4.677 -24.292 1.00 82.38 204 GLN A N 1
ATOM 1647 C CA . GLN A 1 204 ? -4.056 -4.755 -25.317 1.00 82.38 204 GLN A CA 1
ATOM 1648 C C . GLN A 1 204 ? -4.233 -3.429 -26.084 1.00 82.38 204 GLN A C 1
ATOM 1650 O O . GLN A 1 204 ? -5.074 -3.353 -26.976 1.00 82.38 204 GLN A O 1
ATOM 1655 N N . GLY A 1 205 ? -3.454 -2.391 -25.762 1.00 78.94 205 GLY A N 1
ATOM 1656 C CA . GLY A 1 205 ? -3.498 -1.085 -26.423 1.00 78.94 205 GLY A CA 1
ATOM 1657 C C . GLY A 1 205 ? -4.602 -0.148 -25.924 1.00 78.94 205 GLY A C 1
ATOM 1658 O O . GLY A 1 205 ? -4.817 0.902 -26.527 1.00 78.94 205 GLY A O 1
ATOM 1659 N N . GLN A 1 206 ? -5.299 -0.488 -24.835 1.00 76.81 206 GLN A N 1
ATOM 1660 C CA . GLN A 1 206 ? -6.312 0.385 -24.239 1.00 76.81 206 GLN A CA 1
ATOM 1661 C C . GLN A 1 206 ? -5.632 1.509 -23.458 1.00 76.81 206 GLN A C 1
ATOM 1663 O O . GLN A 1 206 ? -4.878 1.242 -22.519 1.00 76.81 206 GLN A O 1
ATOM 1668 N N . SER A 1 207 ? -5.913 2.755 -23.841 1.00 73.38 207 SER A N 1
ATOM 1669 C CA . SER A 1 207 ? -5.419 3.954 -23.151 1.00 73.38 207 SER A CA 1
ATOM 1670 C C . SER A 1 207 ? -6.064 4.145 -21.776 1.00 73.38 207 SER A C 1
ATOM 1672 O O . SER A 1 207 ? -7.167 3.646 -21.558 1.00 73.38 207 SER A O 1
ATOM 1674 N N . GLU A 1 208 ? -5.422 4.924 -20.896 1.00 73.50 208 GLU A N 1
ATOM 1675 C CA . GLU A 1 208 ? -5.881 5.228 -19.526 1.00 73.50 208 GLU A CA 1
ATOM 1676 C C . GLU A 1 208 ? -7.396 5.484 -19.421 1.00 73.50 208 GLU A C 1
ATOM 1678 O O . GLU A 1 208 ? -8.075 4.866 -18.606 1.00 73.50 208 GLU A O 1
ATOM 1683 N N . ASP A 1 209 ? -7.949 6.326 -20.291 1.00 71.69 209 ASP A N 1
ATOM 1684 C CA . ASP A 1 209 ? -9.352 6.745 -20.193 1.00 71.69 209 ASP A CA 1
ATOM 1685 C C . ASP A 1 209 ? -10.380 5.717 -20.693 1.00 71.69 209 ASP A C 1
ATOM 1687 O O . ASP A 1 209 ? -11.569 5.829 -20.402 1.00 71.69 209 ASP A O 1
ATOM 1691 N N . GLU A 1 210 ? -9.953 4.754 -21.504 1.00 73.12 210 GLU A N 1
ATOM 1692 C CA . GLU A 1 210 ? -10.810 3.675 -22.024 1.00 73.12 210 GLU A CA 1
ATOM 1693 C C . GLU A 1 210 ? -10.663 2.401 -21.189 1.00 73.12 210 GLU A C 1
ATOM 1695 O O . GLU A 1 210 ? -11.392 1.421 -21.362 1.00 73.12 210 GLU A O 1
ATOM 1700 N N . LYS A 1 211 ? -9.685 2.408 -20.287 1.00 77.88 211 LYS A N 1
ATOM 1701 C CA . LYS A 1 211 ? -9.237 1.240 -19.568 1.00 77.88 211 LYS A CA 1
ATOM 1702 C C . LYS A 1 211 ? -10.080 1.022 -18.323 1.00 77.88 211 LYS A C 1
ATOM 1704 O O . LYS A 1 211 ? -10.148 1.847 -17.415 1.00 77.88 211 LYS A O 1
ATOM 1709 N N . GLN A 1 212 ? -10.656 -0.169 -18.235 1.00 84.00 212 GLN A N 1
ATOM 1710 C CA . GLN A 1 212 ? -11.164 -0.673 -16.967 1.00 84.00 212 GLN A CA 1
ATOM 1711 C C . GLN A 1 212 ? -9.995 -1.210 -16.142 1.00 84.00 212 GLN A C 1
ATOM 1713 O O . GLN A 1 212 ? -9.119 -1.900 -16.660 1.00 84.00 212 GLN A O 1
ATOM 1718 N N . THR A 1 213 ? -9.973 -0.889 -14.848 1.00 87.62 213 THR A N 1
ATOM 1719 C CA . THR A 1 213 ? -8.965 -1.454 -13.944 1.00 87.62 213 THR A CA 1
ATOM 1720 C C . THR A 1 213 ? -9.157 -2.963 -13.857 1.00 87.62 213 THR A C 1
ATOM 1722 O O . THR A 1 213 ? -10.245 -3.433 -13.521 1.00 87.62 213 THR A O 1
ATOM 1725 N N . VAL A 1 214 ? -8.093 -3.715 -14.127 1.00 90.75 214 VAL A N 1
ATOM 1726 C CA . VAL A 1 214 ? -8.085 -5.170 -13.986 1.00 90.75 214 VAL A CA 1
ATOM 1727 C C . VAL A 1 214 ? -7.784 -5.527 -12.535 1.00 90.75 214 VAL A C 1
ATOM 1729 O O . VAL A 1 214 ? -6.721 -5.215 -12.004 1.00 90.75 214 VAL A O 1
ATOM 1732 N N . TYR A 1 215 ? -8.724 -6.207 -11.885 1.00 93.56 215 TYR A N 1
ATOM 1733 C CA . TYR A 1 215 ? -8.563 -6.724 -10.527 1.00 93.56 215 TYR A CA 1
ATOM 1734 C C . TYR A 1 215 ? -8.135 -8.197 -10.570 1.00 93.56 215 TYR A C 1
ATOM 1736 O O . TYR A 1 215 ? -8.884 -9.088 -10.182 1.00 93.56 215 TYR A O 1
ATOM 1744 N N . GLY A 1 216 ? -6.936 -8.449 -11.107 1.00 92.62 216 GLY A N 1
ATOM 1745 C CA . GLY A 1 216 ? -6.434 -9.800 -11.392 1.00 92.62 216 GLY A CA 1
ATOM 1746 C C . GLY A 1 216 ? -6.042 -10.639 -10.167 1.00 92.62 216 GLY A C 1
ATOM 1747 O O . GLY A 1 216 ? -5.765 -11.825 -10.315 1.00 92.62 216 GLY A O 1
ATOM 1748 N N . ILE A 1 217 ? -6.005 -10.049 -8.967 1.00 96.31 217 ILE A N 1
ATOM 1749 C CA . ILE A 1 217 ? -5.693 -10.738 -7.709 1.00 96.31 217 ILE A CA 1
ATOM 1750 C C . ILE A 1 217 ? -6.999 -11.110 -7.001 1.00 96.31 217 ILE A C 1
ATOM 1752 O O . ILE A 1 217 ? -7.606 -10.297 -6.309 1.00 96.31 217 ILE A O 1
ATOM 1756 N N . THR A 1 218 ? -7.424 -12.358 -7.164 1.00 96.75 218 THR A N 1
ATOM 1757 C CA . THR A 1 218 ? -8.709 -12.884 -6.680 1.00 96.75 218 THR A CA 1
ATOM 1758 C C . THR A 1 218 ? -8.508 -13.670 -5.383 1.00 96.75 218 THR A C 1
ATOM 1760 O O . THR A 1 218 ? -8.203 -14.861 -5.408 1.00 96.75 218 THR A O 1
ATOM 1763 N N . ILE A 1 219 ? -8.670 -13.019 -4.229 1.00 98.06 219 ILE A N 1
ATOM 1764 C CA . ILE A 1 219 ? -8.491 -13.646 -2.908 1.00 98.06 219 ILE A CA 1
ATOM 1765 C C . ILE A 1 219 ? -9.825 -14.225 -2.442 1.00 98.06 219 ILE A C 1
ATOM 1767 O O . ILE A 1 219 ? -10.839 -13.524 -2.447 1.00 98.06 219 ILE A O 1
ATOM 1771 N N . ARG A 1 220 ? -9.833 -15.497 -2.031 1.00 97.81 220 ARG A N 1
ATOM 1772 C CA . ARG A 1 220 ? -11.013 -16.235 -1.550 1.00 97.81 220 ARG A CA 1
ATOM 1773 C C . ARG A 1 220 ? -10.680 -16.977 -0.254 1.00 97.81 220 ARG A C 1
ATOM 1775 O O . ARG A 1 220 ? -9.511 -17.224 0.032 1.00 97.81 220 ARG A O 1
ATOM 1782 N N . LYS A 1 221 ? -11.700 -17.311 0.540 1.00 96.94 221 LYS A N 1
ATOM 1783 C CA . LYS A 1 221 ? -11.537 -17.927 1.867 1.00 96.94 221 LYS A CA 1
ATOM 1784 C C . LYS A 1 221 ? -10.834 -19.282 1.813 1.00 96.94 221 LYS A C 1
ATOM 1786 O O . LYS A 1 221 ? -9.883 -19.510 2.553 1.00 96.94 221 LYS A O 1
ATOM 1791 N N . ASP A 1 222 ? -11.279 -20.145 0.906 1.00 95.06 222 ASP A N 1
ATOM 1792 C CA . ASP A 1 222 ? -10.881 -21.558 0.892 1.00 95.06 222 ASP A CA 1
ATOM 1793 C C . ASP A 1 222 ? -9.729 -21.861 -0.079 1.00 95.06 222 ASP A C 1
ATOM 1795 O O . ASP A 1 222 ? -9.266 -22.996 -0.171 1.00 95.06 222 ASP A O 1
ATOM 1799 N N . GLN A 1 223 ? -9.244 -20.850 -0.805 1.00 96.00 223 GLN A N 1
ATOM 1800 C CA . GLN A 1 223 ? -8.194 -21.012 -1.806 1.00 96.00 223 GLN A CA 1
ATOM 1801 C C . GLN A 1 223 ? -7.146 -19.900 -1.676 1.00 96.00 223 GLN A C 1
ATOM 1803 O O . GLN A 1 223 ? -7.460 -18.735 -1.936 1.00 96.00 223 GLN A O 1
ATOM 1808 N N . PRO A 1 224 ? -5.890 -20.237 -1.320 1.00 97.12 224 PRO A N 1
ATOM 1809 C CA . PRO A 1 224 ? -4.803 -19.272 -1.338 1.00 97.12 224 PRO A CA 1
ATOM 1810 C C . PRO A 1 224 ? -4.596 -18.700 -2.740 1.00 97.12 224 PRO A C 1
ATOM 1812 O O . PRO A 1 224 ? -4.450 -19.450 -3.708 1.00 97.12 224 PRO A O 1
ATOM 1815 N N . TYR A 1 225 ? -4.517 -17.377 -2.842 1.00 98.06 225 TYR A N 1
ATOM 1816 C CA . TYR A 1 225 ? -4.029 -16.726 -4.049 1.00 98.06 225 TYR A CA 1
ATOM 1817 C C . TYR A 1 225 ? -2.500 -16.671 -4.010 1.00 98.06 225 TYR A C 1
ATOM 1819 O O . TYR A 1 225 ? -1.915 -16.186 -3.038 1.00 98.06 225 TYR A O 1
ATOM 1827 N N . VAL A 1 226 ? -1.853 -17.137 -5.078 1.00 97.75 226 VAL A N 1
ATOM 1828 C CA . VAL A 1 226 ? -0.391 -17.194 -5.193 1.00 97.75 226 VAL A CA 1
ATOM 1829 C C . VAL A 1 226 ? 0.084 -16.193 -6.249 1.00 97.75 226 VAL A C 1
ATOM 1831 O O . VAL A 1 226 ? -0.235 -16.333 -7.426 1.00 97.75 226 VAL A O 1
ATOM 1834 N N . LEU A 1 227 ? 0.859 -15.185 -5.837 1.00 97.00 227 LEU A N 1
ATOM 1835 C CA . LEU A 1 227 ? 1.492 -14.214 -6.740 1.00 97.00 227 LEU A CA 1
ATOM 1836 C C . LEU A 1 227 ? 2.878 -14.714 -7.169 1.00 97.00 227 LEU A C 1
ATOM 1838 O O . LEU A 1 227 ? 3.780 -14.769 -6.336 1.00 97.00 227 LEU A O 1
ATOM 1842 N N . ASP A 1 228 ? 3.064 -15.059 -8.447 1.00 94.06 228 ASP A N 1
ATOM 1843 C CA . ASP A 1 228 ? 4.245 -15.826 -8.880 1.00 94.06 228 ASP A CA 1
ATOM 1844 C C . ASP A 1 228 ? 4.991 -15.322 -10.137 1.00 94.06 228 ASP A C 1
ATOM 1846 O O . ASP A 1 228 ? 5.998 -15.915 -10.541 1.00 94.06 228 ASP A O 1
ATOM 1850 N N . PHE A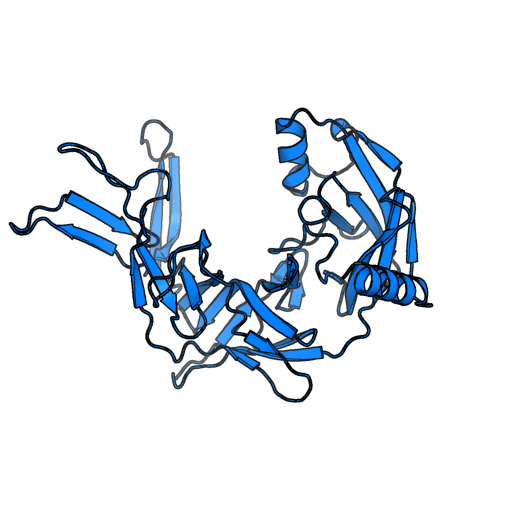 1 229 ? 4.519 -14.238 -10.765 1.00 91.00 229 PHE A N 1
ATOM 1851 C CA . PHE A 1 229 ? 5.086 -13.658 -11.995 1.00 91.00 229 PHE A CA 1
ATOM 1852 C C . PHE A 1 229 ? 5.431 -14.704 -13.069 1.00 91.00 229 PHE A C 1
ATOM 1854 O O . PHE A 1 229 ? 6.515 -14.686 -13.658 1.00 91.00 229 PHE A O 1
ATOM 1861 N N . SER A 1 230 ? 4.546 -15.677 -13.282 1.00 88.81 230 SER A N 1
ATOM 1862 C CA . SER A 1 230 ? 4.725 -16.729 -14.291 1.00 88.81 230 SER A CA 1
ATOM 1863 C C . SER A 1 230 ? 4.511 -16.243 -15.735 1.00 88.81 230 SER A C 1
ATOM 1865 O O . SER A 1 230 ? 4.931 -16.915 -16.679 1.00 88.81 230 SER A O 1
ATOM 1867 N N . SER A 1 231 ? 3.898 -15.073 -15.933 1.00 88.94 231 SER A N 1
ATOM 1868 C CA . SER A 1 231 ? 3.714 -14.438 -17.243 1.00 88.94 231 SER A CA 1
ATOM 1869 C C . SER A 1 231 ? 5.030 -13.907 -17.812 1.00 88.94 231 SER A C 1
ATOM 1871 O O . SER A 1 231 ? 5.895 -13.424 -17.081 1.00 88.94 231 SER A O 1
ATOM 1873 N N . LYS A 1 232 ? 5.154 -13.894 -19.144 1.00 91.00 232 LYS A N 1
ATOM 1874 C CA . LYS A 1 232 ? 6.201 -13.103 -19.803 1.00 91.00 232 LYS A CA 1
ATOM 1875 C C . LYS A 1 232 ? 5.871 -11.610 -19.658 1.00 91.00 232 LYS A C 1
ATOM 1877 O O . LYS A 1 232 ? 4.751 -11.235 -20.011 1.00 91.00 232 LYS A O 1
ATOM 1882 N N . PRO A 1 233 ? 6.803 -10.768 -19.175 1.00 91.25 233 PRO A N 1
ATOM 1883 C CA . PRO A 1 233 ? 6.574 -9.334 -19.128 1.00 91.25 233 PRO A CA 1
ATOM 1884 C C . PRO A 1 233 ? 6.583 -8.742 -20.542 1.00 91.25 233 PRO A C 1
ATOM 1886 O O . PRO A 1 233 ? 7.189 -9.302 -21.459 1.00 91.25 233 PRO A O 1
ATOM 1889 N N . ALA A 1 234 ? 5.933 -7.596 -20.709 1.00 91.81 234 ALA A N 1
ATOM 1890 C CA . ALA A 1 234 ? 5.899 -6.844 -21.957 1.00 91.81 234 ALA A CA 1
ATOM 1891 C C . ALA A 1 234 ? 6.342 -5.398 -21.721 1.00 91.81 234 ALA A C 1
ATOM 1893 O O . ALA A 1 234 ? 6.098 -4.837 -20.654 1.00 91.81 234 ALA A O 1
ATOM 1894 N N . VAL A 1 235 ? 6.975 -4.792 -22.726 1.00 90.88 235 VAL A N 1
ATOM 1895 C CA . VAL A 1 235 ? 7.196 -3.343 -22.762 1.00 90.88 235 VAL A CA 1
ATOM 1896 C C . VAL A 1 235 ? 6.026 -2.721 -23.504 1.00 90.88 235 VAL A C 1
ATOM 1898 O O . VAL A 1 235 ? 5.735 -3.112 -24.634 1.00 90.88 235 VAL A O 1
ATOM 1901 N N . VAL A 1 236 ? 5.357 -1.766 -22.869 1.00 90.06 236 VAL A N 1
ATOM 1902 C CA . VAL A 1 236 ? 4.260 -1.010 -23.470 1.00 90.06 236 VAL A CA 1
ATOM 1903 C C . VAL A 1 236 ? 4.685 0.440 -23.600 1.00 90.06 236 VAL A C 1
ATOM 1905 O O . VAL A 1 236 ? 5.146 1.048 -22.635 1.00 90.06 236 VAL A O 1
ATOM 1908 N N . PHE A 1 237 ? 4.525 0.979 -24.805 1.00 86.81 237 PHE A N 1
ATOM 1909 C CA . PHE A 1 237 ? 4.659 2.403 -25.067 1.00 86.81 237 PHE A CA 1
ATOM 1910 C C . PHE A 1 237 ? 3.312 3.069 -24.835 1.00 86.81 237 PHE A C 1
ATOM 1912 O O . PHE A 1 237 ? 2.295 2.640 -25.382 1.00 86.81 237 PHE A O 1
ATOM 1919 N N . ASP A 1 238 ? 3.308 4.097 -24.000 1.00 84.06 238 ASP A N 1
ATOM 1920 C CA . ASP A 1 238 ? 2.102 4.835 -23.690 1.00 84.06 238 ASP A CA 1
ATOM 1921 C C . ASP A 1 238 ? 1.723 5.744 -24.856 1.00 84.06 238 ASP A C 1
ATOM 1923 O O . ASP A 1 238 ? 2.578 6.335 -25.528 1.00 84.06 238 ASP A O 1
ATOM 1927 N N . LYS A 1 239 ? 0.421 5.872 -25.089 1.00 75.75 239 LYS A N 1
ATOM 1928 C CA . LYS A 1 239 ? -0.098 6.815 -26.072 1.00 75.75 239 LYS A CA 1
ATOM 1929 C C . LYS A 1 239 ? 0.098 8.251 -25.553 1.00 75.75 239 LYS A C 1
ATOM 1931 O O . LYS A 1 239 ? -0.069 8.485 -24.357 1.00 75.75 239 LYS A O 1
ATOM 1936 N N . PRO A 1 240 ? 0.393 9.234 -26.425 1.00 74.94 240 PRO A N 1
ATOM 1937 C CA . PRO A 1 240 ? 0.317 10.642 -26.049 1.00 74.94 240 PRO A CA 1
ATOM 1938 C C . PRO A 1 240 ? -1.048 10.997 -25.439 1.00 74.94 240 PRO A C 1
ATOM 1940 O O . PRO A 1 240 ? -2.067 10.393 -25.791 1.00 74.94 240 PRO A O 1
ATOM 1943 N N . GLY A 1 241 ? -1.062 11.998 -24.554 1.00 70.56 241 GLY A N 1
ATOM 1944 C CA . GLY A 1 241 ? -2.288 12.509 -23.941 1.00 70.56 241 GLY A CA 1
ATOM 1945 C C . GLY A 1 241 ? -3.342 12.899 -24.982 1.00 70.56 241 GLY A C 1
ATOM 1946 O O . GLY A 1 241 ? -3.024 13.291 -26.107 1.00 70.56 241 GLY A O 1
ATOM 1947 N N . LYS A 1 242 ? -4.624 12.774 -24.622 1.00 68.31 242 LYS A N 1
ATOM 1948 C CA . LYS A 1 242 ? -5.753 13.049 -25.532 1.00 68.31 242 LYS A CA 1
ATOM 1949 C C . LYS A 1 242 ? -5.799 14.479 -26.065 1.00 68.31 242 LYS A C 1
ATOM 1951 O O . LYS A 1 242 ? -6.405 14.718 -27.105 1.00 68.31 242 LYS A O 1
ATOM 1956 N N . ASP A 1 243 ? -5.184 15.415 -25.357 1.00 72.44 243 ASP A N 1
ATOM 1957 C CA . ASP A 1 243 ? -5.022 16.808 -25.757 1.00 72.44 243 ASP A CA 1
ATOM 1958 C C . ASP A 1 243 ? -4.085 16.980 -26.966 1.00 72.44 243 A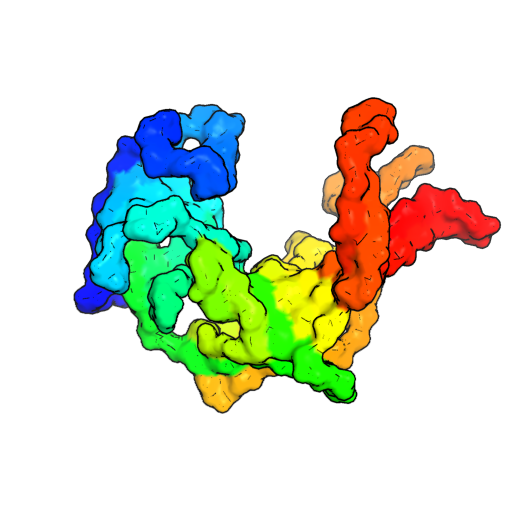SP A C 1
ATOM 1960 O O . ASP A 1 243 ? -4.127 18.018 -27.627 1.00 72.44 243 ASP A O 1
ATOM 1964 N N . LYS A 1 244 ? -3.294 15.954 -27.317 1.00 73.19 244 LYS A N 1
ATOM 1965 C CA . LYS A 1 244 ? -2.354 15.979 -28.443 1.00 73.19 244 LYS A CA 1
ATOM 1966 C C . LYS A 1 244 ? -2.608 14.833 -29.430 1.00 73.19 244 LYS A C 1
ATOM 1968 O O . LYS A 1 244 ? -1.929 13.810 -29.430 1.00 73.19 244 LYS A O 1
ATOM 1973 N N . THR A 1 245 ? -3.589 15.025 -30.315 1.00 73.75 245 THR A N 1
ATOM 1974 C CA . THR A 1 245 ? -3.959 14.065 -31.383 1.00 73.75 245 THR A CA 1
ATOM 1975 C C . THR A 1 245 ? -3.264 14.316 -32.722 1.00 73.75 245 THR A C 1
ATOM 1977 O O . THR A 1 245 ? -3.298 13.459 -33.604 1.00 73.75 245 THR A O 1
ATOM 1980 N N . THR A 1 246 ? -2.616 15.470 -32.886 1.00 82.56 246 THR A N 1
ATOM 1981 C CA . THR A 1 246 ? -1.885 15.847 -34.102 1.00 82.56 246 THR A CA 1
ATOM 1982 C C . THR A 1 246 ? -0.525 16.426 -33.748 1.00 82.56 246 THR A C 1
ATOM 1984 O O . THR A 1 246 ? -0.412 17.185 -32.786 1.00 82.56 246 THR A O 1
ATOM 1987 N N . PHE A 1 247 ? 0.476 16.127 -34.572 1.00 85.00 247 PHE A N 1
ATOM 1988 C CA . PHE A 1 247 ? 1.830 16.659 -34.451 1.00 85.00 247 PHE A CA 1
ATOM 1989 C C . PHE A 1 247 ? 2.208 17.385 -35.740 1.00 85.00 247 PHE A C 1
ATOM 1991 O O . PHE A 1 247 ? 1.915 16.911 -36.841 1.00 85.00 247 PHE A O 1
ATOM 1998 N N . LYS A 1 248 ? 2.857 18.537 -35.613 1.00 88.19 248 LYS A N 1
ATOM 1999 C CA . LYS A 1 248 ? 3.485 19.254 -36.722 1.00 88.19 248 LYS A CA 1
ATOM 2000 C C . LYS A 1 248 ? 4.935 18.805 -36.866 1.00 88.19 248 LYS A C 1
ATOM 2002 O O . LYS A 1 248 ? 5.536 18.232 -35.959 1.00 88.19 248 LYS A O 1
ATOM 2007 N N . ARG A 1 249 ? 5.526 19.080 -38.032 1.00 85.19 249 ARG A N 1
ATOM 2008 C CA . ARG A 1 249 ? 6.986 18.985 -38.170 1.00 85.19 249 ARG A CA 1
ATOM 2009 C C . ARG A 1 249 ? 7.626 19.866 -37.103 1.00 85.19 249 ARG A C 1
ATOM 2011 O O . ARG A 1 249 ? 7.106 20.944 -36.856 1.00 85.19 249 ARG A O 1
ATOM 2018 N N . VAL A 1 250 ? 8.739 19.393 -36.548 1.00 84.81 250 VAL A N 1
ATOM 2019 C CA . VAL A 1 250 ? 9.493 19.979 -35.424 1.00 84.81 250 VAL A CA 1
ATOM 2020 C C . VAL A 1 250 ? 8.839 19.886 -34.043 1.00 84.81 250 VAL A C 1
ATOM 2022 O O . VAL A 1 250 ? 9.462 20.306 -33.074 1.00 84.81 250 VAL A O 1
ATOM 2025 N N . ASP A 1 251 ? 7.647 19.295 -33.916 1.00 84.62 251 ASP A N 1
ATOM 2026 C CA . ASP A 1 251 ? 7.065 19.064 -32.595 1.00 84.62 251 ASP A CA 1
ATOM 2027 C C . ASP A 1 251 ? 7.873 18.030 -31.808 1.00 84.62 251 ASP A C 1
ATOM 2029 O O . ASP A 1 251 ? 8.179 16.939 -32.296 1.00 84.62 251 ASP A O 1
ATOM 2033 N N . GLU A 1 252 ? 8.126 18.341 -30.540 1.00 81.25 252 GLU A N 1
ATOM 2034 C CA . GLU A 1 252 ? 8.586 17.354 -29.573 1.00 81.25 252 GLU A CA 1
ATOM 2035 C C . GLU A 1 252 ? 7.417 16.461 -29.132 1.00 81.25 252 GLU A C 1
ATOM 2037 O O . GLU A 1 252 ? 6.298 16.919 -28.836 1.00 81.25 252 GLU A O 1
ATOM 2042 N N . ILE A 1 253 ? 7.686 15.156 -29.106 1.00 79.81 253 ILE A N 1
ATOM 2043 C CA . ILE A 1 253 ? 6.737 14.122 -28.704 1.00 79.81 253 ILE A CA 1
ATOM 2044 C C . ILE A 1 253 ? 7.265 13.477 -27.436 1.00 79.81 253 ILE A C 1
ATOM 2046 O O . ILE A 1 253 ? 8.356 12.911 -27.424 1.00 79.81 253 ILE A O 1
ATOM 2050 N N . LYS A 1 254 ? 6.458 13.532 -26.380 1.00 79.06 254 LYS A N 1
ATOM 2051 C CA . LYS A 1 254 ? 6.713 12.762 -25.173 1.00 79.06 254 LYS A CA 1
ATOM 2052 C C . LYS A 1 254 ? 6.257 11.325 -25.406 1.00 79.06 254 LYS A C 1
ATOM 2054 O O . LYS A 1 254 ? 5.095 11.103 -25.743 1.00 79.06 254 LYS A O 1
ATOM 2059 N N . ILE A 1 255 ? 7.163 10.372 -25.231 1.00 78.94 255 ILE A N 1
ATOM 2060 C CA . ILE A 1 255 ? 6.877 8.939 -25.320 1.00 78.94 255 ILE A CA 1
ATOM 2061 C C . ILE A 1 255 ? 7.181 8.349 -23.957 1.00 78.94 255 ILE A C 1
ATOM 2063 O O . ILE A 1 255 ? 8.323 8.425 -23.513 1.00 78.94 255 ILE A O 1
ATOM 2067 N N . ALA A 1 256 ? 6.182 7.739 -23.322 1.00 85.56 256 ALA A N 1
ATOM 2068 C CA . ALA A 1 256 ? 6.422 6.951 -22.126 1.00 85.56 256 ALA A CA 1
ATOM 2069 C C . ALA A 1 256 ? 6.540 5.464 -22.470 1.00 85.56 256 ALA A C 1
ATOM 2071 O O . ALA A 1 256 ? 5.887 4.982 -23.392 1.00 85.56 256 ALA A O 1
ATOM 2072 N N . ALA A 1 257 ? 7.377 4.734 -21.738 1.00 88.88 257 ALA A N 1
ATOM 2073 C CA . ALA A 1 257 ? 7.512 3.289 -21.863 1.00 88.88 257 ALA A CA 1
ATOM 2074 C C . ALA A 1 257 ? 7.557 2.643 -20.480 1.00 88.88 257 ALA A C 1
ATOM 2076 O O . ALA A 1 257 ? 8.276 3.100 -19.584 1.00 88.88 257 ALA A O 1
ATOM 2077 N N . VAL A 1 258 ? 6.787 1.571 -20.312 1.00 90.88 258 VAL A N 1
ATOM 2078 C CA . VAL A 1 258 ? 6.645 0.858 -19.042 1.00 90.88 258 VAL A CA 1
ATOM 2079 C C . VAL A 1 258 ? 6.760 -0.648 -19.226 1.00 90.88 258 VAL A C 1
ATOM 2081 O O . VAL A 1 258 ? 6.322 -1.206 -20.230 1.00 90.88 258 VAL A O 1
ATOM 2084 N N . LEU A 1 259 ? 7.335 -1.314 -18.225 1.00 93.25 259 LEU A N 1
ATOM 2085 C CA . LEU A 1 259 ? 7.357 -2.768 -18.132 1.00 93.25 259 LEU A CA 1
ATOM 2086 C C . LEU A 1 259 ? 6.091 -3.238 -17.408 1.00 93.25 259 LEU A C 1
ATOM 2088 O O . LEU A 1 259 ? 5.781 -2.741 -16.325 1.00 93.25 259 LEU A O 1
ATOM 2092 N N . VAL A 1 260 ? 5.365 -4.195 -17.982 1.00 93.69 260 VAL A N 1
ATOM 2093 C CA . VAL A 1 260 ? 4.105 -4.703 -17.420 1.00 93.69 260 VAL A CA 1
ATOM 2094 C C . VAL A 1 260 ? 4.061 -6.225 -17.384 1.00 93.69 260 VAL A C 1
ATOM 2096 O O . VAL A 1 260 ? 4.655 -6.895 -18.229 1.00 93.69 260 VAL A O 1
ATOM 2099 N N . ASP A 1 261 ? 3.308 -6.775 -16.435 1.00 93.94 261 ASP A N 1
ATOM 2100 C CA . ASP A 1 261 ? 2.762 -8.127 -16.556 1.00 93.94 261 ASP A CA 1
ATOM 2101 C C . ASP A 1 261 ? 1.410 -8.022 -17.288 1.00 93.94 261 ASP A C 1
ATOM 2103 O O . ASP A 1 261 ? 0.468 -7.441 -16.741 1.00 93.94 261 ASP A O 1
ATOM 2107 N N . PRO A 1 262 ? 1.288 -8.554 -18.517 1.00 91.69 262 PRO A N 1
ATOM 2108 C CA . PRO A 1 262 ? 0.093 -8.378 -19.338 1.00 91.69 262 PRO A CA 1
ATOM 2109 C C . PRO A 1 262 ? -1.117 -9.186 -18.852 1.00 91.69 262 PRO A C 1
ATOM 2111 O O . PRO A 1 262 ? -2.243 -8.868 -19.229 1.00 91.69 262 PRO A O 1
ATOM 2114 N N . LYS A 1 263 ? -0.906 -10.239 -18.050 1.00 90.69 263 LYS A N 1
ATOM 2115 C CA . LYS A 1 263 ? -1.981 -11.101 -17.543 1.00 90.69 263 LYS A CA 1
ATOM 2116 C C . LYS A 1 263 ? -2.673 -10.454 -16.350 1.00 90.69 263 LYS A C 1
ATOM 2118 O O . LYS A 1 263 ? -3.894 -10.512 -16.244 1.00 90.69 263 LYS A O 1
ATOM 2123 N N . LEU A 1 264 ? -1.885 -9.871 -15.450 1.00 92.44 264 LEU A N 1
ATOM 2124 C CA . LEU A 1 264 ? -2.392 -9.171 -14.269 1.00 92.44 264 LEU A CA 1
ATOM 2125 C C . LEU A 1 264 ? -2.672 -7.686 -14.538 1.00 92.44 264 LEU A C 1
ATOM 2127 O O . LEU A 1 264 ? -3.316 -7.046 -13.713 1.00 92.44 264 LEU A O 1
ATOM 2131 N N . ASP A 1 265 ? -2.182 -7.158 -15.665 1.00 92.88 265 ASP A N 1
ATOM 2132 C CA . ASP A 1 265 ? -2.211 -5.739 -16.031 1.00 92.88 265 ASP A CA 1
ATOM 2133 C C . ASP A 1 265 ? -1.656 -4.846 -14.907 1.00 92.88 265 ASP A C 1
ATOM 2135 O O . ASP A 1 265 ? -2.253 -3.876 -14.432 1.00 92.88 265 ASP A O 1
ATOM 2139 N N . ILE A 1 266 ? -0.454 -5.213 -14.467 1.00 94.38 266 ILE A N 1
ATOM 2140 C CA . ILE A 1 266 ? 0.298 -4.510 -13.429 1.00 94.38 266 ILE A CA 1
ATOM 2141 C C . ILE A 1 266 ? 1.593 -3.965 -14.003 1.00 94.38 266 ILE A C 1
ATOM 2143 O O . ILE A 1 266 ? 2.219 -4.571 -14.871 1.00 94.38 266 ILE A O 1
ATOM 2147 N N . MET A 1 267 ? 2.010 -2.822 -13.480 1.00 94.06 267 MET A N 1
ATOM 2148 C CA . MET A 1 267 ? 3.284 -2.207 -13.809 1.00 94.06 267 MET A CA 1
ATOM 2149 C C . MET A 1 267 ? 4.386 -2.813 -12.940 1.00 94.06 267 MET A C 1
ATOM 2151 O O . MET A 1 267 ? 4.233 -2.897 -11.721 1.00 94.06 267 MET A O 1
ATOM 2155 N N . ILE A 1 268 ? 5.506 -3.172 -13.560 1.00 94.38 268 ILE A N 1
ATOM 2156 C CA . ILE A 1 268 ? 6.752 -3.568 -12.902 1.00 94.38 268 ILE A CA 1
ATOM 2157 C C . ILE A 1 268 ? 7.682 -2.355 -12.914 1.00 94.38 268 ILE A C 1
ATOM 2159 O O . ILE A 1 268 ? 7.902 -1.732 -13.951 1.00 94.38 268 ILE A O 1
ATOM 2163 N N . ARG A 1 269 ? 8.213 -1.986 -11.750 1.00 91.94 269 ARG A N 1
ATOM 2164 C CA . ARG A 1 269 ? 9.059 -0.801 -11.574 1.00 91.94 269 ARG A CA 1
ATOM 2165 C C . ARG A 1 269 ? 10.094 -1.027 -10.480 1.00 91.94 269 ARG A C 1
ATOM 2167 O O . ARG A 1 269 ? 9.871 -1.836 -9.583 1.00 91.94 269 ARG A O 1
ATOM 2174 N N . ARG A 1 270 ? 11.175 -0.240 -10.485 1.00 91.94 270 ARG A N 1
ATOM 2175 C CA . ARG A 1 270 ? 12.193 -0.269 -9.422 1.00 91.94 270 ARG A CA 1
ATOM 2176 C C . ARG A 1 270 ? 12.745 -1.682 -9.219 1.00 91.94 270 ARG A C 1
ATOM 2178 O O . ARG A 1 270 ? 12.738 -2.196 -8.099 1.00 91.94 270 ARG A O 1
ATOM 2185 N N . LEU A 1 271 ? 13.143 -2.319 -10.315 1.00 94.38 271 LEU A N 1
ATOM 2186 C CA . LEU A 1 271 ? 13.769 -3.628 -10.293 1.00 94.38 271 LEU A CA 1
ATOM 2187 C C . LEU A 1 271 ? 15.221 -3.469 -9.838 1.00 94.38 271 LEU A C 1
ATOM 2189 O O . LEU A 1 271 ? 16.008 -2.779 -10.484 1.00 94.38 271 LEU A O 1
ATOM 2193 N N . TYR A 1 272 ? 15.581 -4.104 -8.727 1.00 96.75 272 TYR A N 1
ATOM 2194 C CA . TYR A 1 272 ? 16.910 -3.989 -8.135 1.00 96.75 272 TYR A CA 1
ATOM 2195 C C . TYR A 1 272 ? 17.542 -5.349 -7.872 1.00 96.75 272 TYR A C 1
ATOM 2197 O O . TYR A 1 272 ? 16.887 -6.238 -7.335 1.00 96.75 272 TYR A O 1
ATOM 2205 N N . ASP A 1 273 ? 18.840 -5.445 -8.146 1.00 97.31 273 ASP A N 1
ATOM 2206 C CA . ASP A 1 273 ? 19.720 -6.480 -7.610 1.00 97.31 273 ASP A CA 1
ATOM 2207 C C . ASP A 1 273 ? 20.309 -5.993 -6.280 1.00 97.31 273 ASP A C 1
ATOM 2209 O O . ASP A 1 273 ? 21.055 -5.011 -6.222 1.00 97.31 273 ASP A O 1
ATOM 2213 N N . THR A 1 274 ? 19.943 -6.659 -5.191 1.00 96.50 274 THR A N 1
ATOM 2214 C CA . THR A 1 274 ? 20.388 -6.339 -3.836 1.00 96.50 274 THR A CA 1
ATOM 2215 C C . THR A 1 274 ? 21.740 -6.945 -3.486 1.00 96.50 274 THR A C 1
ATOM 2217 O O . THR A 1 274 ? 22.316 -6.548 -2.473 1.00 96.50 274 THR A O 1
ATOM 2220 N N . SER A 1 275 ? 22.252 -7.880 -4.295 1.00 96.88 275 SER A N 1
ATOM 2221 C CA . SER A 1 275 ? 23.585 -8.468 -4.111 1.00 96.88 275 SER A CA 1
ATOM 2222 C C . SER A 1 275 ? 24.703 -7.534 -4.582 1.00 96.88 275 SER A C 1
ATOM 2224 O O . SER A 1 275 ? 25.838 -7.641 -4.119 1.00 96.88 275 SER A O 1
ATOM 2226 N N . VAL A 1 276 ? 24.375 -6.564 -5.443 1.00 97.06 276 VAL A N 1
ATOM 2227 C CA . VAL A 1 276 ? 25.328 -5.601 -6.003 1.00 97.06 276 VAL A CA 1
ATOM 2228 C C . VAL A 1 276 ? 25.012 -4.186 -5.526 1.00 97.06 276 VAL A C 1
ATOM 2230 O O . VAL A 1 276 ? 23.907 -3.672 -5.709 1.00 97.06 276 VAL A O 1
ATOM 2233 N N . LYS A 1 277 ? 26.018 -3.520 -4.950 1.00 96.94 277 LYS A N 1
ATOM 2234 C CA . LYS A 1 277 ? 25.954 -2.105 -4.566 1.00 96.94 277 LYS A CA 1
ATOM 2235 C C . LYS A 1 277 ? 26.732 -1.244 -5.555 1.00 96.94 277 LYS A C 1
ATOM 2237 O O . LYS A 1 277 ? 27.871 -1.564 -5.881 1.00 96.94 277 LYS A O 1
ATOM 2242 N N . ILE A 1 278 ? 26.138 -0.134 -5.980 1.00 96.06 278 ILE A N 1
ATOM 2243 C CA . ILE A 1 278 ? 26.768 0.874 -6.842 1.00 96.06 278 ILE A CA 1
ATOM 2244 C C . ILE A 1 278 ? 26.762 2.234 -6.148 1.00 96.06 278 ILE A C 1
ATOM 2246 O O . ILE A 1 278 ? 25.895 2.498 -5.312 1.00 96.06 278 ILE A O 1
ATOM 2250 N N . ASP A 1 279 ? 27.716 3.093 -6.495 1.00 96.62 279 ASP A N 1
ATOM 2251 C CA . ASP A 1 279 ? 27.703 4.484 -6.049 1.00 96.62 279 ASP A CA 1
ATOM 2252 C C . ASP A 1 279 ? 26.620 5.266 -6.793 1.00 96.62 279 ASP A C 1
ATOM 2254 O O . ASP A 1 279 ? 26.500 5.193 -8.018 1.00 96.62 279 ASP A O 1
ATOM 2258 N N . ARG A 1 280 ? 25.814 6.011 -6.038 1.00 93.81 280 ARG A N 1
ATOM 2259 C CA . ARG A 1 280 ? 24.891 7.014 -6.559 1.00 93.81 280 ARG A CA 1
ATOM 2260 C C . ARG A 1 280 ? 25.288 8.367 -6.004 1.00 93.81 280 ARG A C 1
ATOM 2262 O O . ARG A 1 280 ? 25.196 8.599 -4.800 1.00 93.81 280 ARG A O 1
ATOM 2269 N N . GLU A 1 281 ? 25.667 9.251 -6.910 1.00 95.44 281 GLU A N 1
ATOM 2270 C CA . GLU A 1 281 ? 25.901 10.657 -6.617 1.00 95.44 281 GLU A CA 1
ATOM 2271 C C . GLU A 1 281 ? 24.569 11.411 -6.552 1.00 95.44 281 GLU A C 1
ATOM 2273 O O . GLU A 1 281 ? 23.743 11.313 -7.465 1.00 95.44 281 GLU A O 1
ATOM 2278 N N . TYR A 1 282 ? 24.377 12.198 -5.498 1.00 92.00 282 TYR A N 1
ATOM 2279 C CA . TYR A 1 282 ? 23.365 13.247 -5.461 1.00 92.00 282 TYR A CA 1
ATOM 2280 C C . TYR A 1 282 ? 24.037 14.573 -5.763 1.00 92.00 282 TYR A C 1
ATOM 2282 O O . TYR A 1 282 ? 25.074 14.897 -5.183 1.00 92.00 282 TYR A O 1
ATOM 2290 N N . LYS A 1 283 ? 23.449 15.324 -6.690 1.00 94.25 283 LYS A N 1
ATOM 2291 C CA . LYS A 1 283 ? 23.972 16.604 -7.157 1.00 94.25 283 LYS A CA 1
ATOM 2292 C C . LYS A 1 283 ? 23.037 17.730 -6.729 1.00 94.25 283 LYS A C 1
ATOM 2294 O O . LYS A 1 283 ? 21.827 17.519 -6.661 1.00 94.25 283 LYS A O 1
ATOM 2299 N N . ASP A 1 284 ? 23.601 18.889 -6.407 1.00 92.31 284 ASP A N 1
ATOM 2300 C CA . ASP A 1 284 ? 22.822 20.110 -6.195 1.00 92.31 284 ASP A CA 1
ATOM 2301 C C . ASP A 1 284 ? 22.283 20.679 -7.519 1.00 92.31 284 ASP A C 1
ATOM 2303 O O . ASP A 1 284 ? 22.512 20.131 -8.601 1.00 92.31 284 ASP A O 1
ATOM 2307 N N . GLU A 1 285 ? 21.565 21.800 -7.434 1.00 92.31 285 GLU A N 1
ATOM 2308 C CA . GLU A 1 285 ? 20.999 22.507 -8.592 1.00 92.31 285 GLU A CA 1
ATOM 2309 C C . GLU A 1 285 ? 22.067 22.965 -9.606 1.00 92.31 285 GLU A C 1
ATOM 2311 O O . GLU A 1 285 ? 21.747 23.179 -10.773 1.00 92.31 285 GLU A O 1
ATOM 2316 N N . ASN A 1 286 ? 23.338 23.057 -9.194 1.00 92.81 286 ASN A N 1
ATOM 2317 C CA . ASN A 1 286 ? 24.470 23.436 -10.043 1.00 92.81 286 ASN A CA 1
ATOM 2318 C C . ASN A 1 286 ? 25.235 22.220 -10.595 1.00 92.81 286 ASN A C 1
ATOM 2320 O O . ASN A 1 286 ? 26.275 22.376 -11.235 1.00 92.81 286 ASN A O 1
ATOM 2324 N N . GLY A 1 287 ? 24.759 20.998 -10.335 1.00 91.38 287 GLY A N 1
ATOM 2325 C CA . GLY A 1 287 ? 25.393 19.765 -10.792 1.00 91.38 287 GLY A CA 1
ATOM 2326 C C . GLY A 1 287 ? 26.610 19.329 -9.969 1.00 91.38 287 GLY A C 1
ATOM 2327 O O . GLY A 1 287 ? 27.273 18.357 -10.342 1.00 91.38 287 GLY A O 1
ATOM 2328 N N . LYS A 1 288 ? 26.912 19.992 -8.846 1.00 94.38 288 LYS A N 1
ATOM 2329 C CA . LYS A 1 288 ? 27.999 19.587 -7.950 1.00 94.38 288 LYS A CA 1
ATOM 2330 C C . LYS A 1 288 ? 27.543 18.408 -7.098 1.00 94.38 288 LYS A C 1
ATOM 2332 O O . LYS A 1 288 ? 26.477 18.457 -6.492 1.00 94.38 288 LYS A O 1
ATOM 2337 N N . VAL A 1 289 ? 28.369 17.365 -7.013 1.00 95.56 289 VAL A N 1
ATOM 2338 C CA . VAL A 1 289 ? 28.121 16.224 -6.120 1.00 95.56 289 VAL A CA 1
ATOM 2339 C C . VAL A 1 289 ? 28.136 16.710 -4.671 1.00 95.56 289 VAL A C 1
ATOM 2341 O O . VAL A 1 289 ? 29.153 17.210 -4.188 1.00 95.56 289 VAL A O 1
ATOM 2344 N N . ILE A 1 290 ? 26.996 16.581 -3.997 1.00 96.69 290 ILE A N 1
ATOM 2345 C CA . ILE A 1 290 ? 26.819 16.917 -2.580 1.00 96.69 290 ILE A CA 1
ATOM 2346 C C . ILE A 1 290 ? 26.880 15.685 -1.683 1.00 96.69 290 ILE A C 1
ATOM 2348 O O . ILE A 1 290 ? 27.179 15.815 -0.500 1.00 96.69 290 ILE A O 1
ATOM 2352 N N . ASP A 1 291 ? 26.607 14.505 -2.235 1.00 96.06 291 ASP A N 1
ATOM 2353 C CA . ASP A 1 291 ? 26.634 13.250 -1.495 1.00 96.06 291 ASP A CA 1
ATOM 2354 C C . ASP A 1 291 ? 26.865 12.070 -2.447 1.00 96.06 291 ASP A C 1
ATOM 2356 O O . ASP A 1 291 ? 26.547 12.138 -3.637 1.00 96.06 291 ASP A O 1
ATOM 2360 N N . THR A 1 292 ? 27.427 10.982 -1.932 1.00 95.50 292 THR A N 1
ATOM 2361 C CA . THR A 1 292 ? 27.597 9.718 -2.653 1.00 95.50 292 THR A CA 1
ATOM 2362 C C . THR A 1 292 ? 27.223 8.573 -1.732 1.00 95.50 292 THR A C 1
ATOM 2364 O O . THR A 1 292 ? 27.867 8.342 -0.712 1.00 95.50 292 THR A O 1
ATOM 2367 N N . VAL A 1 293 ? 26.189 7.823 -2.112 1.00 96.12 293 VAL A N 1
ATOM 2368 C CA . VAL A 1 293 ? 25.678 6.709 -1.307 1.00 96.12 293 VAL A CA 1
ATOM 2369 C C . VAL A 1 293 ? 25.709 5.402 -2.087 1.00 96.12 293 VAL A C 1
ATOM 2371 O O . VAL A 1 293 ? 25.471 5.368 -3.295 1.00 96.12 293 VAL A O 1
ATOM 2374 N N . LYS A 1 294 ? 25.934 4.292 -1.378 1.00 95.81 294 LYS A N 1
ATOM 2375 C CA . LYS A 1 294 ? 25.825 2.945 -1.947 1.00 95.81 294 LYS A CA 1
ATOM 2376 C C . LYS A 1 294 ? 24.354 2.537 -2.059 1.00 95.81 294 LYS A C 1
ATOM 2378 O O . LYS A 1 294 ? 23.678 2.347 -1.048 1.00 95.81 294 LYS A O 1
ATOM 2383 N N . VAL A 1 295 ? 23.861 2.339 -3.280 1.00 95.12 295 VAL A N 1
ATOM 2384 C CA . VAL A 1 295 ? 22.498 1.851 -3.565 1.00 95.12 295 VAL A CA 1
ATOM 2385 C C . VAL A 1 295 ? 22.526 0.488 -4.245 1.00 95.12 295 VAL A C 1
ATOM 2387 O O . VAL A 1 295 ? 23.544 0.091 -4.803 1.00 95.12 295 VAL A O 1
ATOM 2390 N N . ASN A 1 296 ? 21.408 -0.239 -4.206 1.00 96.62 296 ASN A N 1
ATOM 2391 C CA . ASN A 1 296 ? 21.254 -1.463 -4.998 1.00 96.62 296 ASN A CA 1
ATOM 2392 C C . ASN A 1 296 ? 21.351 -1.145 -6.495 1.00 96.62 296 ASN A C 1
ATOM 2394 O O . ASN A 1 296 ? 20.858 -0.104 -6.942 1.00 96.62 296 ASN A O 1
ATOM 2398 N N . LYS A 1 297 ? 21.947 -2.052 -7.270 1.00 95.88 297 LYS A N 1
ATOM 2399 C CA . LYS A 1 297 ? 22.042 -1.906 -8.723 1.00 95.88 297 LYS A CA 1
ATOM 2400 C C . LYS A 1 297 ? 20.649 -1.980 -9.345 1.00 95.88 297 LYS A C 1
ATOM 2402 O O . LYS A 1 297 ? 19.928 -2.953 -9.140 1.00 95.88 297 LYS A O 1
ATOM 2407 N N . SER A 1 298 ? 20.278 -0.958 -10.115 1.00 94.25 298 SER A N 1
ATOM 2408 C CA . SER A 1 298 ? 19.055 -1.003 -10.921 1.00 94.25 298 SER A CA 1
ATOM 2409 C C . SER A 1 298 ? 19.203 -2.014 -12.052 1.00 94.25 298 SER A C 1
ATOM 2411 O O . SER A 1 298 ? 20.238 -2.057 -12.717 1.00 94.25 298 SER A O 1
ATOM 2413 N N . LEU A 1 299 ? 18.158 -2.802 -12.261 1.00 94.12 299 LEU A N 1
ATOM 2414 C CA . LEU A 1 299 ? 17.961 -3.673 -13.416 1.00 94.12 299 LEU A CA 1
ATOM 2415 C C . LEU A 1 299 ? 16.789 -3.186 -14.282 1.00 94.12 299 LEU A C 1
ATOM 2417 O O . LEU A 1 299 ? 16.380 -3.889 -15.207 1.00 94.12 299 LEU A O 1
ATOM 2421 N N . ASP A 1 300 ? 16.227 -2.014 -13.970 1.00 91.44 300 ASP A N 1
ATOM 2422 C CA . ASP A 1 300 ? 15.236 -1.370 -14.825 1.00 91.44 300 ASP A CA 1
ATOM 2423 C C . ASP A 1 300 ? 15.827 -1.221 -16.246 1.00 91.44 300 ASP A C 1
ATOM 2425 O O . ASP A 1 300 ? 16.949 -0.718 -16.379 1.00 91.44 300 ASP A O 1
ATOM 2429 N N . PRO A 1 301 ? 15.138 -1.675 -17.311 1.00 89.88 301 PRO A N 1
ATOM 2430 C CA . PRO A 1 301 ? 15.752 -1.690 -18.633 1.00 89.88 301 PRO A CA 1
ATOM 2431 C C . PRO A 1 301 ? 15.951 -0.280 -19.199 1.00 89.88 301 PRO A C 1
ATOM 2433 O O . PRO A 1 301 ? 15.128 0.612 -18.976 1.00 89.88 301 PRO A O 1
ATOM 2436 N N . ASN A 1 302 ? 17.013 -0.110 -19.988 1.00 90.12 302 ASN A N 1
ATOM 2437 C CA . ASN A 1 302 ? 17.231 1.093 -20.786 1.00 90.12 302 ASN A CA 1
ATOM 2438 C C . ASN A 1 302 ? 16.418 1.024 -22.081 1.00 90.12 302 ASN A C 1
ATOM 2440 O O . ASN A 1 302 ? 16.374 -0.009 -22.751 1.00 90.12 302 ASN A O 1
ATOM 2444 N N . VAL A 1 303 ? 15.799 2.141 -22.437 1.00 88.38 303 VAL A N 1
ATOM 2445 C CA . VAL A 1 303 ? 15.067 2.352 -23.683 1.00 88.38 303 VAL A CA 1
ATOM 2446 C C . VAL A 1 303 ? 15.882 3.304 -24.536 1.00 88.38 303 VAL A C 1
ATOM 2448 O O . VAL A 1 303 ? 16.295 4.357 -24.059 1.00 88.38 303 VAL A O 1
ATOM 2451 N N . VAL A 1 304 ? 16.084 2.937 -25.799 1.00 90.88 304 VAL A N 1
ATOM 2452 C CA . VAL A 1 304 ? 16.730 3.775 -26.811 1.00 90.88 304 VAL A CA 1
ATOM 2453 C C . VAL A 1 304 ? 15.755 3.926 -27.970 1.00 90.88 304 VAL A C 1
ATOM 2455 O O . VAL A 1 304 ? 15.245 2.934 -28.492 1.00 90.88 304 VAL A O 1
ATOM 2458 N N . ILE A 1 305 ? 15.489 5.165 -28.367 1.00 86.69 305 ILE A N 1
ATOM 2459 C CA . ILE A 1 305 ? 14.690 5.490 -29.545 1.00 86.69 305 ILE A CA 1
ATOM 2460 C C . ILE A 1 305 ? 15.655 5.941 -30.632 1.00 86.69 305 ILE A C 1
ATOM 2462 O O . ILE A 1 305 ? 16.370 6.933 -30.466 1.00 86.69 305 ILE A O 1
ATOM 2466 N N . THR A 1 306 ? 15.667 5.218 -31.749 1.00 92.44 306 THR A N 1
ATOM 2467 C CA . THR A 1 306 ? 16.525 5.509 -32.899 1.00 92.44 306 THR A CA 1
ATOM 2468 C C . THR A 1 306 ? 15.706 5.873 -34.127 1.00 92.44 306 THR A C 1
ATOM 2470 O O . THR A 1 306 ? 14.645 5.300 -34.384 1.00 92.44 306 THR A O 1
ATOM 2473 N N . ARG A 1 307 ? 16.230 6.793 -34.935 1.00 89.75 307 ARG A N 1
ATOM 2474 C CA . ARG A 1 307 ? 15.792 6.970 -36.322 1.00 89.75 307 ARG A CA 1
ATOM 2475 C C . ARG A 1 307 ? 16.150 5.733 -37.151 1.00 89.75 307 ARG A C 1
ATOM 2477 O O . ARG A 1 307 ? 16.971 4.910 -36.748 1.00 89.75 307 ARG A O 1
ATOM 2484 N N . ALA A 1 308 ? 15.538 5.617 -38.329 1.00 92.38 308 ALA A N 1
ATOM 2485 C CA . ALA A 1 308 ? 15.801 4.518 -39.262 1.00 92.38 308 ALA A CA 1
ATOM 2486 C C . ALA A 1 308 ? 17.263 4.475 -39.753 1.00 92.38 308 ALA A C 1
ATOM 2488 O O . ALA A 1 308 ? 17.742 3.417 -40.145 1.00 92.38 308 ALA A O 1
ATOM 2489 N N . ASP A 1 309 ? 17.971 5.606 -39.705 1.00 93.44 309 ASP A N 1
ATOM 2490 C CA . ASP A 1 309 ? 19.402 5.726 -40.014 1.00 93.44 309 ASP A CA 1
ATOM 2491 C C . ASP A 1 309 ? 20.324 5.356 -38.833 1.00 93.44 309 ASP A C 1
ATOM 2493 O O . ASP A 1 309 ? 21.545 5.425 -38.958 1.00 93.44 309 ASP A O 1
ATOM 2497 N N . GLY A 1 310 ? 19.758 4.957 -37.688 1.00 93.75 310 GLY A N 1
ATOM 2498 C CA . GLY A 1 310 ? 20.494 4.579 -36.482 1.00 93.75 310 GLY A CA 1
ATOM 2499 C C . GLY A 1 310 ? 20.806 5.734 -35.529 1.00 93.75 310 GLY A C 1
ATOM 2500 O O . GLY A 1 310 ? 21.351 5.491 -34.453 1.00 93.75 310 GLY A O 1
ATOM 2501 N N . GLN A 1 311 ? 20.445 6.979 -35.855 1.00 94.38 311 GLN A N 1
ATOM 2502 C CA . GLN A 1 311 ? 20.666 8.101 -34.944 1.00 94.38 311 GLN A CA 1
ATOM 2503 C C . GLN A 1 311 ? 19.796 7.970 -33.685 1.00 94.38 311 GLN A C 1
ATOM 2505 O O . GLN A 1 311 ? 18.569 7.906 -33.776 1.00 94.38 311 GLN A O 1
ATOM 2510 N N . ILE A 1 312 ? 20.422 8.004 -32.505 1.00 92.94 312 ILE A N 1
ATOM 2511 C CA . ILE A 1 312 ? 19.723 8.050 -31.214 1.00 92.94 312 ILE A CA 1
ATOM 2512 C C . ILE A 1 312 ? 19.056 9.419 -31.055 1.00 92.94 312 ILE A C 1
ATOM 2514 O O . ILE A 1 312 ? 19.710 10.456 -31.164 1.00 92.94 312 ILE A O 1
ATOM 2518 N N . VAL A 1 313 ? 17.748 9.415 -30.801 1.00 89.50 313 VAL A N 1
ATOM 2519 C CA . VAL A 1 313 ? 16.946 10.629 -30.575 1.00 89.50 313 VAL A CA 1
ATOM 2520 C C . VAL A 1 313 ? 16.403 10.736 -29.157 1.00 89.50 313 VAL A C 1
ATOM 2522 O O . VAL A 1 313 ? 16.028 11.828 -28.744 1.00 89.50 313 VAL A O 1
ATOM 2525 N N . ALA A 1 314 ? 16.374 9.631 -28.411 1.00 86.75 314 ALA A N 1
ATOM 2526 C CA . ALA A 1 314 ? 16.073 9.625 -26.987 1.00 86.75 314 ALA A CA 1
ATOM 2527 C C . ALA A 1 314 ? 16.652 8.367 -26.326 1.00 86.75 314 ALA A C 1
ATOM 2529 O O . ALA A 1 314 ? 16.686 7.302 -26.945 1.00 86.75 314 ALA A O 1
ATOM 2530 N N . GLU A 1 315 ? 17.067 8.481 -25.068 1.00 90.88 315 GLU A N 1
ATOM 2531 C CA . GLU A 1 315 ? 17.544 7.362 -24.254 1.00 90.88 315 GLU A CA 1
ATOM 2532 C C . GLU A 1 315 ? 17.192 7.590 -22.778 1.00 90.88 315 GLU A C 1
ATOM 2534 O O . GLU A 1 315 ? 17.231 8.722 -22.293 1.00 90.88 315 GLU A O 1
ATOM 2539 N N . GLY A 1 316 ? 16.847 6.524 -22.054 1.00 87.06 316 GLY A N 1
ATOM 2540 C CA . GLY A 1 316 ? 16.660 6.582 -20.604 1.00 87.06 316 GLY A CA 1
ATOM 2541 C C . GLY A 1 316 ? 16.234 5.256 -19.975 1.00 87.06 316 GLY A C 1
ATOM 2542 O O . GLY A 1 316 ? 16.069 4.250 -20.656 1.00 87.06 316 GLY A O 1
ATOM 2543 N N . VAL A 1 317 ? 16.056 5.256 -18.654 1.00 89.12 317 VAL A N 1
ATOM 2544 C CA . VAL A 1 317 ? 15.719 4.068 -17.845 1.00 89.12 317 VAL A CA 1
ATOM 2545 C C . VAL A 1 317 ? 14.200 3.945 -17.679 1.00 89.12 317 VAL A C 1
ATOM 2547 O O . VAL A 1 317 ? 13.528 4.957 -17.492 1.00 89.12 317 VAL A O 1
ATOM 2550 N N . MET A 1 318 ? 13.649 2.724 -17.693 1.00 86.31 318 MET A N 1
ATOM 2551 C CA . MET A 1 318 ? 12.224 2.499 -17.421 1.00 86.31 318 MET A CA 1
ATOM 2552 C C . MET A 1 318 ? 11.831 2.655 -15.935 1.00 86.31 318 MET A C 1
ATOM 2554 O O . MET A 1 318 ? 12.595 2.280 -15.052 1.00 86.31 318 MET A O 1
ATOM 2558 N N . PRO A 1 319 ? 10.606 3.126 -15.620 1.00 80.81 319 PRO A N 1
ATOM 2559 C CA . PRO A 1 319 ? 9.656 3.738 -16.546 1.00 80.81 319 PRO A CA 1
ATOM 2560 C C . PRO A 1 319 ? 10.221 5.020 -17.165 1.00 80.81 319 PRO A C 1
ATOM 2562 O O . PRO A 1 319 ? 10.704 5.899 -16.457 1.00 80.81 319 PRO A O 1
ATOM 2565 N N . PHE A 1 320 ? 10.161 5.076 -18.492 1.00 76.94 320 PHE A N 1
ATOM 2566 C CA . PHE A 1 320 ? 10.711 6.132 -19.338 1.00 76.94 320 PHE A CA 1
ATOM 2567 C C . PHE A 1 320 ? 9.567 7.072 -19.725 1.00 76.94 320 PHE A C 1
ATOM 2569 O O . PHE A 1 320 ? 8.444 6.587 -19.866 1.00 76.94 320 PHE A O 1
ATOM 2576 N N . GLY A 1 321 ? 9.801 8.381 -19.865 1.00 58.91 321 GLY A N 1
ATOM 2577 C CA . GLY A 1 321 ? 8.735 9.338 -20.188 1.00 58.91 321 GLY A CA 1
ATOM 2578 C C . GLY A 1 321 ? 9.100 10.799 -20.041 1.00 58.91 321 GLY A C 1
ATOM 2579 O O . GLY A 1 321 ? 9.305 11.246 -18.893 1.00 58.91 321 GLY A O 1
#